Protein AF-0000000072581564 (afdb_homodimer)

Sequence (336 aa):
MSVSESVTQAWSDMNKMADKMFKEYGLSLELPPKSFQEMKAEFVEFEPPKRLVVRIPYDSRFTNPVGIFQGGMLCTALDNTFGPLSYLAAKRPCVTTDLSTQFFRTFSPKDEYVLIEAKVVSKSPAMMTMQAEVRNPKNKLVAISTTSVLILQESMLKRMTSKQEQEDMSVSESVTQAWSDMNKMADKMFKEYGLSLELPPKSFQEMKAEFVEFEPPKRLVVRIPYDSRFTNPVGIFQGGMLCTALDNTFGPLSYLAAKRPCVTTDLSTQFFRTFSPKDEYVLIEAKVVSKSPAMMTMQAEVRNPKNKLVAISTTSVLILQESMLKRMTSKQEQED

pLDDT: mean 93.29, std 10.6, range [37.22, 98.94]

InterPro domains:
  IPR006683 Thioesterase domain [PF03061] (71-142)
  IPR029069 HotDog domain superfamily [SSF54637] (33-153)
  IPR039298 Acyl-coenzyme A thioesterase 13 [PTHR21660] (40-153)

Structure (mmCIF, N/CA/C/O backbone):
data_AF-0000000072581564-model_v1
#
loop_
_entity.id
_entity.type
_entity.pdbx_description
1 polymer 'PaaI thioesterase-like protein'
#
loop_
_atom_site.group_PDB
_atom_site.id
_atom_site.type_symbol
_atom_site.label_atom_id
_atom_site.label_alt_id
_atom_site.label_comp_id
_atom_site.label_asym_id
_atom_site.label_entity_id
_atom_site.label_seq_id
_atom_site.pdbx_PDB_ins_code
_atom_site.Cartn_x
_atom_site.Cartn_y
_atom_site.Cartn_z
_atom_site.occupancy
_atom_site.B_iso_or_equiv
_atom_site.auth_seq_id
_atom_site.auth_comp_id
_atom_site.auth_asym_id
_atom_site.auth_atom_id
_atom_site.pdbx_PDB_model_num
ATOM 1 N N . MET A 1 1 ? -19.703 21.859 13.109 1 67.81 1 MET A N 1
ATOM 2 C CA . MET A 1 1 ? -19.156 22.203 11.805 1 67.81 1 MET A CA 1
ATOM 3 C C . MET A 1 1 ? -19.719 21.281 10.727 1 67.81 1 MET A C 1
ATOM 5 O O . MET A 1 1 ? -19.922 20.094 10.961 1 67.81 1 MET A O 1
ATOM 9 N N . SER A 1 2 ? -20.141 21.859 9.664 1 77.88 2 SER A N 1
ATOM 10 C CA . SER A 1 2 ? -20.641 21.047 8.555 1 77.88 2 SER A CA 1
ATOM 11 C C . SER A 1 2 ? -19.531 20.219 7.918 1 77.88 2 SER A C 1
ATOM 13 O O . SER A 1 2 ? -18.344 20.531 8.094 1 77.88 2 SER A O 1
ATOM 15 N N . VAL A 1 3 ? -19.844 19.172 7.266 1 77.88 3 VAL A N 1
ATOM 16 C CA . VAL A 1 3 ? -18.891 18.328 6.559 1 77.88 3 VAL A CA 1
ATOM 17 C C . VAL A 1 3 ? -18.062 19.172 5.602 1 77.88 3 VAL A C 1
ATOM 19 O O . VAL A 1 3 ? -16.828 19.047 5.559 1 77.88 3 VAL A O 1
ATOM 22 N N . SER A 1 4 ? -18.688 20.016 4.949 1 82.44 4 SER A N 1
ATOM 23 C CA . SER A 1 4 ? -18 20.875 3.982 1 82.44 4 SER A CA 1
ATOM 24 C C . SER A 1 4 ? -17.047 21.828 4.676 1 82.44 4 SER A C 1
ATOM 26 O O . SER A 1 4 ? -15.93 22.047 4.199 1 82.44 4 SER A O 1
ATOM 28 N N . GLU A 1 5 ? -17.5 22.312 5.836 1 86 5 GLU A N 1
ATOM 29 C CA . GLU A 1 5 ? -16.672 23.25 6.582 1 86 5 GLU A CA 1
ATOM 30 C C . GLU A 1 5 ? -15.438 22.547 7.152 1 86 5 GLU A C 1
ATOM 32 O O . GLU A 1 5 ? -14.352 23.125 7.172 1 86 5 GLU A O 1
ATOM 37 N N . SER A 1 6 ? -15.664 21.391 7.488 1 88.06 6 SER A N 1
ATOM 38 C CA . SER A 1 6 ? -14.547 20.672 8.102 1 88.06 6 SER A CA 1
ATOM 39 C C . SER A 1 6 ? -13.469 20.344 7.078 1 88.06 6 SER A C 1
ATOM 41 O O . SER A 1 6 ? -12.281 20.422 7.375 1 88.06 6 SER A O 1
ATOM 43 N N . VAL A 1 7 ? -13.867 19.984 5.922 1 92.56 7 VAL A N 1
ATOM 44 C CA . VAL A 1 7 ? -12.938 19.656 4.844 1 92.56 7 VAL A CA 1
ATOM 45 C C . VAL A 1 7 ? -12.18 20.906 4.422 1 92.56 7 VAL A C 1
ATOM 47 O O . VAL A 1 7 ? -10.961 20.859 4.211 1 92.56 7 VAL A O 1
ATOM 50 N N . THR A 1 8 ? -12.883 21.938 4.352 1 91.31 8 THR A N 1
ATOM 51 C CA . THR A 1 8 ? -12.25 23.219 4.027 1 91.31 8 THR A CA 1
ATOM 52 C C . THR A 1 8 ? -11.203 23.578 5.07 1 91.31 8 THR A C 1
ATOM 54 O O . THR A 1 8 ? -10.109 24.047 4.727 1 91.31 8 THR A O 1
ATOM 57 N N . GLN A 1 9 ? -11.578 23.391 6.238 1 91.69 9 GLN A N 1
ATOM 58 C CA . GLN A 1 9 ? -10.648 23.688 7.32 1 91.69 9 GLN A CA 1
ATOM 59 C C . GLN A 1 9 ? -9.391 22.828 7.215 1 91.69 9 GLN A C 1
ATOM 61 O O . GLN A 1 9 ? -8.281 23.312 7.434 1 91.69 9 GLN A O 1
ATOM 66 N N . ALA A 1 10 ? -9.555 21.562 6.93 1 93.56 10 ALA A N 1
ATOM 67 C CA . ALA A 1 10 ? -8.422 20.656 6.809 1 93.56 10 ALA A CA 1
ATOM 68 C C . ALA A 1 10 ? -7.438 21.141 5.75 1 93.56 10 ALA A C 1
ATOM 70 O O . ALA A 1 10 ? -6.234 21.219 6.004 1 93.56 10 ALA A O 1
ATOM 71 N N . TRP A 1 11 ? -7.93 21.516 4.609 1 94.56 11 TRP A N 1
ATOM 72 C CA . TRP A 1 11 ? -7.062 21.984 3.527 1 94.56 11 TRP A CA 1
ATOM 73 C C . TRP A 1 11 ? -6.418 23.312 3.883 1 94.56 11 TRP A C 1
ATOM 75 O O . TRP A 1 11 ? -5.254 23.562 3.553 1 94.56 11 TRP A O 1
ATOM 85 N N . SER A 1 12 ? -7.203 24.141 4.551 1 94.56 12 SER A N 1
ATOM 86 C CA . SER A 1 12 ? -6.648 25.422 5 1 94.56 12 SER A CA 1
ATOM 87 C C . SER A 1 12 ? -5.469 25.203 5.945 1 94.56 12 SER A C 1
ATOM 89 O O . SER A 1 12 ? -4.422 25.844 5.793 1 94.56 12 SER A O 1
ATOM 91 N N . ASP A 1 13 ? -5.656 24.328 6.867 1 93.75 13 ASP A N 1
ATOM 92 C CA . ASP A 1 13 ? -4.602 24.016 7.832 1 93.75 13 ASP A CA 1
ATOM 93 C C . ASP A 1 13 ? -3.379 23.422 7.137 1 93.75 13 ASP A C 1
ATOM 95 O O . ASP A 1 13 ? -2.242 23.766 7.461 1 93.75 13 ASP A O 1
ATOM 99 N N . MET A 1 14 ? -3.598 22.578 6.191 1 94.12 14 MET A N 1
ATOM 100 C CA . MET A 1 14 ? -2.51 21.953 5.438 1 94.12 14 MET A CA 1
ATOM 101 C C . MET A 1 14 ? -1.722 23.016 4.664 1 94.12 14 MET A C 1
ATOM 103 O O . MET A 1 14 ? -0.489 22.984 4.652 1 94.12 14 MET A O 1
ATOM 107 N N . ASN A 1 15 ? -2.381 23.875 4.062 1 94.81 15 ASN A N 1
ATOM 108 C CA . ASN A 1 15 ? -1.736 24.922 3.273 1 94.81 15 ASN A CA 1
ATOM 109 C C . ASN A 1 15 ? -0.94 25.875 4.152 1 94.81 15 ASN A C 1
ATOM 111 O O . ASN A 1 15 ? 0.145 26.312 3.773 1 94.81 15 ASN A O 1
ATOM 115 N N . LYS A 1 16 ? -1.54 26.188 5.254 1 95.06 16 LYS A N 1
ATOM 116 C CA . LYS A 1 16 ? -0.816 27.031 6.199 1 95.06 16 LYS A CA 1
ATOM 117 C C . LYS A 1 16 ? 0.487 26.375 6.641 1 95.06 16 LYS A C 1
ATOM 119 O O . 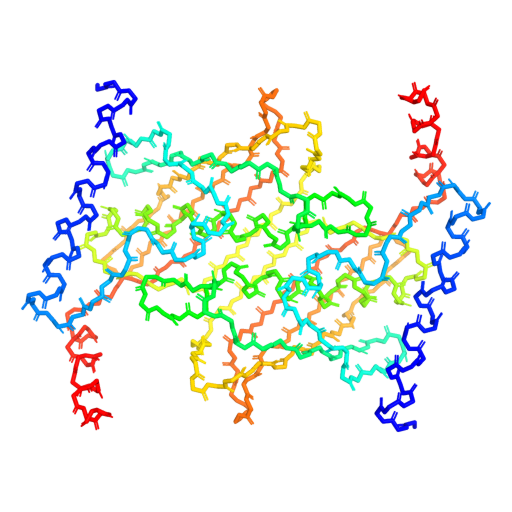LYS A 1 16 ? 1.52 27.031 6.75 1 95.06 16 LYS A O 1
ATOM 124 N N . MET A 1 17 ? 0.359 25.125 6.914 1 91.94 17 MET A N 1
ATOM 125 C CA . MET A 1 17 ? 1.551 24.375 7.297 1 91.94 17 MET A CA 1
ATOM 126 C C . MET A 1 17 ? 2.58 24.375 6.172 1 91.94 17 MET A C 1
ATOM 128 O O . MET A 1 17 ? 3.768 24.594 6.414 1 91.94 17 MET A O 1
ATOM 132 N N . ALA A 1 18 ? 2.172 24.156 4.961 1 93.69 18 ALA A N 1
ATOM 133 C CA . ALA A 1 18 ? 3.059 24.156 3.801 1 93.69 18 ALA A CA 1
ATOM 134 C C . ALA A 1 18 ? 3.748 25.5 3.643 1 93.69 18 ALA A C 1
ATOM 136 O O . ALA A 1 18 ? 4.945 25.562 3.355 1 93.69 18 ALA A O 1
ATOM 137 N N . ASP A 1 19 ? 3.021 26.531 3.84 1 95.12 19 ASP A N 1
ATOM 138 C CA . ASP A 1 19 ? 3.572 27.891 3.76 1 95.12 19 ASP A CA 1
ATOM 139 C C . ASP A 1 19 ? 4.652 28.094 4.816 1 95.12 19 ASP A C 1
ATOM 141 O O . ASP A 1 19 ? 5.707 28.672 4.527 1 95.12 19 ASP A O 1
ATOM 145 N N . LYS A 1 20 ? 4.32 27.672 5.941 1 92.88 20 LYS A N 1
ATOM 146 C CA . LYS A 1 20 ? 5.281 27.797 7.031 1 92.88 20 LYS A CA 1
ATOM 147 C C . LYS A 1 20 ? 6.559 27.031 6.738 1 92.88 20 LYS A C 1
ATOM 149 O O . LYS A 1 20 ? 7.664 27.516 6.984 1 92.88 20 LYS A O 1
ATOM 154 N N . MET A 1 21 ? 6.398 25.844 6.281 1 91.44 21 MET A N 1
ATOM 155 C CA . MET A 1 21 ? 7.551 25 5.965 1 91.44 21 MET A CA 1
ATOM 156 C C . MET A 1 21 ? 8.414 25.641 4.883 1 91.44 21 MET A C 1
ATOM 158 O O . MET A 1 21 ? 9.641 25.594 4.957 1 91.44 21 MET A O 1
ATOM 162 N N . PHE A 1 22 ? 7.77 26.219 3.943 1 91.5 22 PHE A N 1
ATOM 163 C CA . PHE A 1 22 ? 8.492 26.906 2.875 1 91.5 22 PHE A CA 1
ATOM 164 C C . PHE A 1 22 ? 9.234 28.125 3.418 1 91.5 22 PHE A C 1
ATOM 166 O O . PHE A 1 22 ? 10.43 28.281 3.174 1 91.5 22 PHE A O 1
ATOM 173 N N . LYS A 1 23 ? 8.578 28.891 4.156 1 92.5 23 LYS A N 1
ATOM 174 C CA . LYS A 1 23 ? 9.133 30.156 4.66 1 92.5 23 LYS A CA 1
ATOM 175 C C . LYS A 1 23 ? 10.258 29.891 5.66 1 92.5 23 LYS A C 1
ATOM 177 O O . LYS A 1 23 ? 11.297 30.547 5.609 1 92.5 23 LYS A O 1
ATOM 182 N N . GLU A 1 24 ? 10.039 28.906 6.445 1 90.62 24 GLU A N 1
ATOM 183 C CA . GLU A 1 24 ? 10.953 28.719 7.566 1 90.62 24 GLU A CA 1
ATOM 184 C C . GLU A 1 24 ? 12.094 27.766 7.195 1 90.62 24 GLU A C 1
ATOM 186 O O . GLU A 1 24 ? 13.219 27.922 7.68 1 90.62 24 GLU A O 1
ATOM 191 N N . TYR A 1 25 ? 11.812 26.844 6.277 1 88.62 25 TYR A N 1
ATOM 192 C CA . TYR A 1 25 ? 12.805 25.812 6.059 1 88.62 25 TYR A CA 1
ATOM 193 C C . TYR A 1 25 ? 13.117 25.656 4.574 1 88.62 25 TYR A C 1
ATOM 195 O O . TYR A 1 25 ? 13.953 24.828 4.191 1 88.62 25 TYR A O 1
ATOM 203 N N . GLY A 1 26 ? 12.492 26.328 3.75 1 88.25 26 GLY A N 1
ATOM 204 C CA . GLY A 1 26 ? 12.719 26.219 2.318 1 88.25 26 GLY A CA 1
ATOM 205 C C . GLY A 1 26 ? 12.188 24.922 1.734 1 88.25 26 GLY A C 1
ATOM 206 O O . GLY A 1 26 ? 12.594 24.516 0.644 1 88.25 26 GLY A O 1
ATOM 207 N N . LEU A 1 27 ? 11.297 24.328 2.48 1 88.75 27 LEU A N 1
ATOM 208 C CA . LEU A 1 27 ? 10.742 23.062 2.039 1 88.75 27 LEU A CA 1
ATOM 209 C C . LEU A 1 27 ? 9.461 23.281 1.243 1 88.75 27 LEU A C 1
ATOM 211 O O . LEU A 1 27 ? 8.5 23.875 1.747 1 88.75 27 LEU A O 1
ATOM 215 N N . SER A 1 28 ? 9.492 22.812 0.029 1 91.88 28 SER A N 1
ATOM 216 C CA . SER A 1 28 ? 8.305 22.922 -0.815 1 91.88 28 SER A CA 1
ATOM 217 C C . SER A 1 28 ? 7.465 21.641 -0.748 1 91.88 28 SER A C 1
ATOM 219 O O . SER A 1 28 ? 7.938 20.562 -1.117 1 91.88 28 SER A O 1
ATOM 221 N N . LEU A 1 29 ? 6.277 21.766 -0.318 1 93.75 29 LEU A N 1
ATOM 222 C CA . LEU A 1 29 ? 5.336 20.656 -0.24 1 93.75 29 LEU A CA 1
ATOM 223 C C . LEU A 1 29 ? 4.277 20.766 -1.331 1 93.75 29 LEU A C 1
ATOM 225 O O . LEU A 1 29 ? 3.621 21.797 -1.466 1 93.75 29 LEU A O 1
ATOM 229 N N . GLU A 1 30 ? 4.137 19.797 -2.123 1 94.5 30 GLU A N 1
ATOM 230 C CA . GLU A 1 30 ? 3.062 19.734 -3.111 1 94.5 30 GLU A CA 1
ATOM 231 C C . GLU A 1 30 ? 1.783 19.172 -2.508 1 94.5 30 GLU A C 1
ATOM 233 O O . GLU A 1 30 ? 1.738 18 -2.131 1 94.5 30 GLU A O 1
ATOM 238 N N . LEU A 1 31 ? 0.714 19.984 -2.516 1 94.88 31 LEU A N 1
ATOM 239 C CA . LEU A 1 31 ? -0.567 19.547 -1.963 1 94.88 31 LEU A CA 1
ATOM 240 C C . LEU A 1 31 ? -1.694 19.781 -2.967 1 94.88 31 LEU A C 1
ATOM 242 O O . LEU A 1 31 ? -1.815 20.859 -3.535 1 94.88 31 LEU A O 1
ATOM 246 N N . PRO A 1 32 ? -2.545 18.812 -3.146 1 95.44 32 PRO A N 1
ATOM 247 C CA . PRO A 1 32 ? -2.412 17.422 -2.703 1 95.44 32 PRO A CA 1
ATOM 248 C C . PRO A 1 32 ? -1.252 16.703 -3.379 1 95.44 32 PRO A C 1
ATOM 250 O O . PRO A 1 32 ? -0.885 17.031 -4.508 1 95.44 32 PRO A O 1
ATOM 253 N N . PRO A 1 33 ? -0.693 15.711 -2.684 1 96.25 33 PRO A N 1
ATOM 254 C CA . PRO A 1 33 ? 0.388 14.953 -3.314 1 96.25 33 PRO A CA 1
ATOM 255 C C . PRO A 1 33 ? -0.073 14.188 -4.555 1 96.25 33 PRO A C 1
ATOM 257 O O . PRO A 1 33 ? -1.27 13.938 -4.723 1 96.25 33 PRO A O 1
ATOM 260 N N . LYS A 1 34 ? 0.885 13.789 -5.441 1 97.31 34 LYS A N 1
ATOM 261 C CA . LYS A 1 34 ? 0.58 13.094 -6.684 1 97.31 34 LYS A CA 1
ATOM 262 C C . LYS A 1 34 ? -0.123 11.766 -6.41 1 97.31 34 LYS A C 1
ATOM 264 O O . LYS A 1 34 ? -1.067 11.398 -7.113 1 97.31 34 LYS A O 1
ATOM 269 N N . SER A 1 35 ? 0.332 11.07 -5.41 1 97.25 35 SER A N 1
ATOM 270 C CA . SER A 1 35 ? -0.293 9.797 -5.078 1 97.25 35 SER A CA 1
ATOM 271 C C . SER A 1 35 ? -1.769 9.969 -4.734 1 97.25 35 SER A C 1
ATOM 273 O O . SER A 1 35 ? -2.607 9.164 -5.137 1 97.25 35 SER A O 1
ATOM 275 N N . PHE A 1 36 ? -2.072 11.039 -3.975 1 98.19 36 PHE A N 1
ATOM 276 C CA . PHE A 1 36 ? -3.439 11.375 -3.594 1 98.19 36 PHE A CA 1
ATOM 277 C C . PHE A 1 36 ? -4.285 11.688 -4.824 1 98.19 36 PHE A C 1
ATOM 279 O O . PHE A 1 36 ? -5.414 11.211 -4.941 1 98.19 36 PHE A O 1
ATOM 286 N N . GLN A 1 37 ? -3.717 12.391 -5.727 1 97.75 37 GLN A N 1
ATOM 287 C CA . GLN A 1 37 ? -4.398 12.75 -6.965 1 97.75 37 GLN A CA 1
ATOM 288 C C . GLN A 1 37 ? -4.594 11.531 -7.863 1 97.75 37 GLN A C 1
ATOM 290 O O . GLN A 1 37 ? -5.676 11.336 -8.422 1 97.75 37 GLN A O 1
ATOM 295 N N . GLU A 1 38 ? -3.572 10.719 -7.957 1 97.38 38 GLU A N 1
ATOM 296 C CA . GLU A 1 38 ? -3.621 9.531 -8.805 1 97.38 38 GLU A CA 1
ATOM 297 C C . GLU A 1 38 ? -4.734 8.586 -8.367 1 97.38 38 GLU A C 1
ATOM 299 O O . GLU A 1 38 ? -5.371 7.941 -9.203 1 97.38 38 GLU A O 1
ATOM 304 N N . MET A 1 39 ? -5.008 8.617 -7.086 1 97.44 39 MET A N 1
ATOM 305 C CA . MET A 1 39 ? -6.016 7.703 -6.555 1 97.44 39 MET A CA 1
ATOM 306 C C . MET A 1 39 ? -7.387 8.367 -6.508 1 97.44 39 MET A C 1
ATOM 308 O O . MET A 1 39 ? -8.352 7.773 -6.035 1 97.44 39 MET A O 1
ATOM 312 N N . LYS A 1 40 ? -7.449 9.617 -6.891 1 98.12 40 LYS A N 1
ATOM 313 C CA . LYS A 1 40 ? -8.688 10.398 -6.879 1 98.12 40 LYS A CA 1
ATOM 314 C C . LYS A 1 40 ? -9.305 10.43 -5.484 1 98.12 40 LYS A C 1
ATOM 316 O O . LYS A 1 40 ? -10.523 10.297 -5.34 1 98.12 40 LYS A O 1
ATOM 321 N N . ALA A 1 41 ? -8.438 10.547 -4.48 1 98.25 41 ALA A N 1
ATOM 322 C CA . ALA A 1 41 ? -8.875 10.594 -3.084 1 98.25 41 ALA A CA 1
ATOM 323 C C . ALA A 1 41 ? -9.57 11.914 -2.771 1 98.25 41 ALA A C 1
ATOM 325 O O . ALA A 1 41 ? -9.297 12.938 -3.406 1 98.25 41 ALA A O 1
ATOM 326 N N . GLU A 1 42 ? -10.477 11.828 -1.776 1 97.56 42 GLU A N 1
ATOM 327 C CA . GLU A 1 42 ? -11.203 13.016 -1.357 1 97.56 42 GLU A CA 1
ATOM 328 C C . GLU A 1 42 ? -11.375 13.055 0.158 1 97.56 42 GLU A C 1
ATOM 330 O O . GLU A 1 42 ? -11.828 12.078 0.761 1 97.56 42 GLU A O 1
ATOM 335 N N . PHE A 1 43 ? -11.047 14.242 0.759 1 97.56 43 PHE A N 1
ATOM 336 C CA . PHE A 1 43 ? -11.438 14.438 2.15 1 97.56 43 PHE A CA 1
ATOM 337 C C . PHE A 1 43 ? -12.953 14.492 2.285 1 97.56 43 PHE A C 1
ATOM 339 O O . PHE A 1 43 ? -13.625 15.172 1.513 1 97.56 43 PHE A O 1
ATOM 346 N N . VAL A 1 44 ? -13.414 13.812 3.303 1 97.38 44 VAL A N 1
ATOM 347 C CA . VAL A 1 44 ? -14.859 13.773 3.516 1 97.38 44 VAL A CA 1
ATOM 348 C C . VAL A 1 44 ? -15.203 14.469 4.828 1 97.38 44 VAL A C 1
ATOM 350 O O . VAL A 1 44 ? -16.219 15.172 4.922 1 97.38 44 VAL A O 1
ATOM 353 N N . GLU A 1 45 ? -14.469 14.203 5.816 1 96.81 45 GLU A N 1
ATOM 354 C CA . GLU A 1 45 ? -14.711 14.758 7.145 1 96.81 45 GLU A CA 1
ATOM 355 C C . GLU A 1 45 ? -13.406 14.898 7.926 1 96.81 45 GLU A C 1
ATOM 357 O O . GLU A 1 45 ? -12.516 14.055 7.824 1 96.81 45 GLU A O 1
ATOM 362 N N . PHE A 1 46 ? -13.359 15.953 8.609 1 96.94 46 PHE A N 1
ATOM 363 C CA . PHE A 1 46 ? -12.219 16.219 9.484 1 96.94 46 PHE A CA 1
ATOM 364 C C . PHE A 1 46 ? -12.688 16.719 10.844 1 96.94 46 PHE A C 1
ATOM 366 O O . PHE A 1 46 ? -13.469 17.672 10.93 1 96.94 46 PHE A O 1
ATOM 373 N N . GLU A 1 47 ? -12.289 16.031 11.836 1 93.94 47 GLU A N 1
ATOM 374 C CA . GLU A 1 47 ? -12.469 16.484 13.211 1 93.94 47 GLU A CA 1
ATOM 375 C C . GLU A 1 47 ? -11.125 16.797 13.867 1 93.94 47 GLU A C 1
ATOM 377 O O . GLU A 1 47 ? -10.453 15.898 14.383 1 93.94 47 GLU A O 1
ATOM 382 N N . PRO A 1 48 ? -10.742 18.031 13.93 1 85.31 48 PRO A N 1
ATOM 383 C CA . PRO A 1 48 ? -9.43 18.406 14.453 1 85.31 48 PRO A CA 1
ATOM 384 C C . PRO A 1 48 ? -9.266 18.062 15.93 1 85.31 48 PRO A C 1
ATOM 386 O O . PRO A 1 48 ? -10.203 18.219 16.719 1 85.31 48 PRO A O 1
ATOM 389 N N . PRO A 1 49 ? -8.094 17.422 16.25 1 81.12 49 PRO A N 1
ATOM 390 C CA . PRO A 1 49 ? -6.977 17 15.398 1 81.12 49 PRO A CA 1
ATOM 391 C C . PRO A 1 49 ? -6.859 15.484 15.273 1 81.12 49 PRO A C 1
ATOM 393 O O . PRO A 1 49 ? -5.785 14.969 14.953 1 81.12 49 PRO A O 1
ATOM 396 N N . LYS A 1 50 ? -7.992 14.898 15.43 1 90.56 50 LYS A N 1
ATOM 397 C CA . LYS A 1 50 ? -7.762 13.516 15.828 1 90.56 50 LYS A CA 1
ATOM 398 C C . LYS A 1 50 ? -8.391 12.547 14.836 1 90.56 50 LYS A C 1
ATOM 400 O O . LYS A 1 50 ? -8.195 11.328 14.938 1 90.56 50 LYS A O 1
ATOM 405 N N . ARG A 1 51 ? -9.18 13.133 13.891 1 97.38 51 ARG A N 1
ATOM 406 C CA . ARG A 1 51 ? -9.883 12.195 13.023 1 97.38 51 ARG A CA 1
ATOM 407 C C . ARG A 1 51 ? -10.008 12.75 11.602 1 97.38 51 ARG A C 1
ATOM 409 O O . ARG A 1 51 ? -10.336 13.922 11.422 1 97.38 51 ARG A O 1
ATOM 416 N N . LEU A 1 52 ? -9.766 11.945 10.586 1 98.19 52 LEU A N 1
ATOM 417 C CA . LEU A 1 52 ? -9.906 12.273 9.172 1 98.19 52 LEU A CA 1
ATOM 418 C C . LEU A 1 52 ? -10.578 11.125 8.414 1 98.19 52 LEU A C 1
ATOM 420 O O . LEU A 1 52 ? -10.234 9.961 8.617 1 98.19 52 LEU A O 1
ATOM 424 N N . VAL A 1 53 ? -11.547 11.469 7.637 1 98.69 53 VAL A N 1
ATOM 425 C CA . VAL A 1 53 ? -12.203 10.5 6.766 1 98.69 53 VAL A CA 1
ATOM 426 C C . VAL A 1 53 ? -11.898 10.836 5.305 1 98.69 53 VAL A C 1
ATOM 428 O O . VAL A 1 53 ? -12.062 11.977 4.879 1 98.69 53 VAL A O 1
ATOM 431 N N . VAL A 1 54 ? -11.477 9.852 4.551 1 98.69 54 VAL A N 1
ATOM 432 C CA . VAL A 1 54 ? -11.133 10 3.139 1 98.69 54 VAL A CA 1
ATOM 433 C C . VAL A 1 54 ? -11.922 8.992 2.309 1 98.69 54 VAL A C 1
ATOM 435 O O . VAL A 1 54 ? -12.078 7.832 2.709 1 98.69 54 VAL A O 1
ATOM 438 N N . ARG A 1 55 ? -12.406 9.438 1.206 1 98.75 55 ARG A N 1
ATOM 439 C CA . ARG A 1 55 ? -13.086 8.578 0.237 1 98.75 55 ARG A CA 1
ATOM 440 C C . ARG A 1 55 ? -12.141 8.195 -0.903 1 98.75 55 ARG A C 1
ATOM 442 O O . ARG A 1 55 ? -11.438 9.047 -1.444 1 98.75 55 ARG A O 1
ATOM 449 N N . ILE A 1 56 ? -12.156 6.922 -1.218 1 98.69 56 ILE A N 1
ATOM 450 C CA . ILE A 1 56 ? -11.367 6.371 -2.312 1 98.69 56 ILE A CA 1
ATOM 451 C C . ILE A 1 56 ? -12.281 5.648 -3.299 1 98.69 56 ILE A C 1
ATOM 453 O O . ILE A 1 56 ? -12.93 4.664 -2.945 1 98.69 56 ILE A O 1
ATOM 457 N N . PRO A 1 57 ? -12.273 6.086 -4.551 1 98.75 57 PRO A N 1
ATOM 458 C CA . PRO A 1 57 ? -13.086 5.367 -5.539 1 98.75 57 PRO A CA 1
ATOM 459 C C . PRO A 1 57 ? -12.406 4.094 -6.039 1 98.75 57 PRO A C 1
ATOM 461 O O . PRO A 1 57 ? -11.172 4.004 -6.039 1 98.75 57 PRO A O 1
ATOM 464 N N . TYR A 1 58 ? -13.305 3.146 -6.418 1 98.5 58 TYR A N 1
ATOM 465 C CA . TYR A 1 58 ? -12.766 2.014 -7.164 1 98.5 58 TYR A CA 1
ATOM 466 C C . TYR A 1 58 ? -12.125 2.473 -8.469 1 98.5 58 TYR A C 1
ATOM 468 O O . TYR A 1 58 ? -12.664 3.342 -9.156 1 98.5 58 TYR A O 1
ATOM 476 N N . ASP A 1 59 ? -11.031 1.998 -8.805 1 98.12 59 ASP A N 1
ATOM 477 C CA . ASP A 1 59 ? -10.297 2.287 -10.031 1 98.12 59 ASP A CA 1
ATOM 478 C C . ASP A 1 59 ? -9.734 1.009 -10.648 1 98.12 59 ASP A C 1
ATOM 480 O O . ASP A 1 59 ? -8.914 0.321 -10.039 1 98.12 59 ASP A O 1
ATOM 484 N N . SER A 1 60 ? -10.125 0.643 -11.859 1 96.94 60 SER A N 1
ATOM 485 C CA . SER A 1 60 ? -9.773 -0.618 -12.5 1 96.94 60 SER A CA 1
ATOM 486 C C . SER A 1 60 ? -8.281 -0.69 -12.805 1 96.94 60 SER A C 1
ATOM 488 O O . SER A 1 60 ? -7.75 -1.77 -13.07 1 96.94 60 SER A O 1
ATOM 490 N N . ARG A 1 61 ? -7.586 0.428 -12.75 1 96.69 61 ARG A N 1
ATOM 491 C CA . ARG A 1 61 ? -6.148 0.441 -13.016 1 96.69 61 ARG A CA 1
ATOM 492 C C . ARG A 1 61 ? -5.383 -0.251 -11.891 1 96.69 61 ARG A C 1
ATOM 494 O O . ARG A 1 61 ? -4.227 -0.64 -12.07 1 96.69 61 ARG A O 1
ATOM 501 N N . PHE A 1 62 ? -6.016 -0.417 -10.703 1 97.94 62 PHE A N 1
ATOM 502 C CA . PHE A 1 62 ? -5.289 -0.813 -9.5 1 97.94 62 PHE A CA 1
ATOM 503 C C . PHE A 1 62 ? -5.781 -2.162 -8.992 1 97.94 62 PHE A C 1
ATOM 505 O O . PHE A 1 62 ? -5.875 -2.377 -7.781 1 97.94 62 PHE A O 1
ATOM 512 N N . THR A 1 63 ? -6.059 -3.061 -9.961 1 97.31 63 THR A N 1
ATOM 513 C CA . THR A 1 63 ? -6.699 -4.312 -9.586 1 97.31 63 THR A CA 1
ATOM 514 C C . THR A 1 63 ? -5.711 -5.473 -9.656 1 97.31 63 THR A C 1
ATOM 516 O O . THR A 1 63 ? -4.688 -5.379 -10.336 1 97.31 63 THR A O 1
ATOM 519 N N . ASN A 1 64 ? -6.074 -6.492 -8.93 1 96.19 64 ASN A N 1
ATOM 520 C CA . ASN A 1 64 ? -5.387 -7.773 -9.008 1 96.19 64 ASN A CA 1
ATOM 521 C C . ASN A 1 64 ? -5.875 -8.602 -10.195 1 96.19 64 ASN A C 1
ATOM 523 O O . ASN A 1 64 ? -6.641 -8.109 -11.031 1 96.19 64 ASN A O 1
ATOM 527 N N . PRO A 1 65 ? -5.43 -9.859 -10.344 1 95 65 PRO A N 1
ATOM 528 C CA . PRO A 1 65 ? -5.734 -10.625 -11.555 1 95 65 PRO A CA 1
ATOM 529 C C . PRO A 1 65 ? -7.23 -10.875 -11.734 1 95 65 PRO A C 1
ATOM 531 O O . PRO A 1 65 ? -7.688 -11.125 -12.852 1 95 65 PRO A O 1
ATOM 534 N N . VAL A 1 66 ? -7.984 -10.812 -10.664 1 92.19 66 VAL A N 1
ATOM 535 C CA . VAL A 1 66 ? -9.398 -11.141 -10.797 1 92.19 66 VAL A CA 1
ATOM 536 C C . VAL A 1 66 ? -10.234 -9.859 -10.766 1 92.19 66 VAL A C 1
ATOM 538 O O . VAL A 1 66 ? -11.453 -9.906 -10.57 1 92.19 66 VAL A O 1
ATOM 541 N N . GLY A 1 67 ? -9.641 -8.68 -10.789 1 93.94 67 GLY A N 1
ATOM 542 C CA . GLY A 1 67 ? -10.359 -7.426 -10.93 1 93.94 67 GLY A CA 1
ATOM 543 C C . GLY A 1 67 ? -10.734 -6.805 -9.594 1 93.94 67 GLY A C 1
ATOM 544 O O . GLY A 1 67 ? -11.516 -5.859 -9.539 1 93.94 67 GLY A O 1
ATOM 545 N N . ILE A 1 68 ? -10.258 -7.332 -8.609 1 95.62 68 ILE A N 1
ATOM 546 C CA . ILE A 1 68 ? -10.445 -6.793 -7.27 1 95.62 68 ILE A CA 1
ATOM 547 C C . ILE A 1 68 ? -9.352 -5.77 -6.965 1 95.62 68 ILE A C 1
ATOM 549 O O . ILE A 1 68 ? -8.203 -5.941 -7.383 1 95.62 68 ILE A O 1
ATOM 553 N N . PHE A 1 69 ? -9.805 -4.668 -6.285 1 97.75 69 PHE A N 1
ATOM 554 C CA . PHE A 1 69 ? -8.828 -3.664 -5.883 1 97.75 69 PHE A CA 1
ATOM 555 C C . PHE A 1 69 ? -7.699 -4.297 -5.074 1 97.75 69 PHE A C 1
ATOM 557 O O . PHE A 1 69 ? -7.953 -5.016 -4.102 1 97.75 69 PHE A O 1
ATOM 564 N N . GLN A 1 70 ? -6.512 -4.133 -5.488 1 98.19 70 GLN A N 1
ATOM 565 C CA . GLN A 1 70 ? -5.379 -4.84 -4.895 1 98.19 70 GLN A CA 1
ATOM 566 C C . GLN A 1 70 ? -5.176 -4.426 -3.439 1 98.19 70 GLN A C 1
ATOM 568 O O . GLN A 1 70 ? -5.289 -3.244 -3.104 1 98.19 70 GLN A O 1
ATOM 573 N N . GLY A 1 71 ? -4.746 -5.293 -2.566 1 98.06 71 GLY A N 1
ATOM 574 C CA . GLY A 1 71 ? -4.473 -5 -1.169 1 98.06 71 GLY A CA 1
ATOM 575 C C . GLY A 1 71 ? -3.404 -3.943 -0.978 1 98.06 71 GLY A C 1
ATOM 576 O O . GLY A 1 71 ? -3.543 -3.059 -0.132 1 98.06 71 GLY A O 1
ATOM 577 N N . GLY A 1 72 ? -2.311 -4.086 -1.687 1 98.5 72 GLY A N 1
ATOM 578 C CA . GLY A 1 72 ? -1.275 -3.062 -1.646 1 98.5 72 GLY A CA 1
ATOM 579 C C . GLY A 1 72 ? -1.794 -1.675 -1.975 1 98.5 72 GLY A C 1
ATOM 580 O O . GLY A 1 72 ? -1.382 -0.69 -1.358 1 98.5 72 GLY A O 1
ATOM 581 N N . MET A 1 73 ? -2.68 -1.591 -2.908 1 98.31 73 MET A N 1
ATOM 582 C CA . MET A 1 73 ? -3.266 -0.304 -3.273 1 98.31 73 MET A CA 1
ATOM 583 C C . MET A 1 73 ? -4.148 0.231 -2.15 1 98.31 73 MET A C 1
ATOM 585 O O . MET A 1 73 ? -4.223 1.442 -1.938 1 98.31 73 MET A O 1
ATOM 589 N N . LEU A 1 74 ? -4.801 -0.662 -1.483 1 98.62 74 LEU A N 1
ATOM 590 C CA . LEU A 1 74 ? -5.527 -0.229 -0.294 1 98.62 74 LEU A CA 1
ATOM 591 C C . LEU A 1 74 ? -4.574 0.357 0.742 1 98.62 74 LEU A C 1
ATOM 593 O O . LEU A 1 74 ? -4.914 1.317 1.435 1 98.62 74 LEU A O 1
ATOM 597 N N . CYS A 1 75 ? -3.385 -0.236 0.909 1 98.81 75 CYS A N 1
ATOM 598 C CA . CYS A 1 75 ? -2.365 0.338 1.781 1 98.81 75 CYS A CA 1
ATOM 599 C C . CYS A 1 75 ? -1.987 1.742 1.327 1 98.81 75 CYS A C 1
ATOM 601 O O . CYS A 1 75 ? -1.754 2.625 2.154 1 98.81 75 CYS A O 1
ATOM 603 N N . THR A 1 76 ? -1.887 1.934 0.008 1 98.62 76 THR A N 1
ATOM 604 C CA . THR A 1 76 ? -1.636 3.266 -0.533 1 98.62 76 THR A CA 1
ATOM 605 C C . THR A 1 76 ? -2.746 4.23 -0.128 1 98.62 76 THR A C 1
ATOM 607 O O . THR A 1 76 ? -2.473 5.352 0.307 1 98.62 76 THR A O 1
ATOM 610 N N . ALA A 1 77 ? -3.982 3.803 -0.245 1 98.81 77 ALA A N 1
ATOM 611 C CA . ALA A 1 77 ? -5.125 4.621 0.157 1 98.81 77 ALA A CA 1
ATOM 612 C C . ALA A 1 77 ? -5.055 4.973 1.64 1 98.81 77 ALA A C 1
ATOM 614 O O . ALA A 1 77 ? -5.316 6.113 2.027 1 98.81 77 ALA A O 1
ATOM 615 N N . LEU A 1 78 ? -4.719 3.986 2.4 1 98.94 78 LEU A N 1
ATOM 616 C CA . LEU A 1 78 ? -4.551 4.188 3.834 1 98.94 78 LEU A CA 1
ATOM 617 C C . LEU A 1 78 ? -3.445 5.203 4.113 1 98.94 78 LEU A C 1
ATOM 619 O O . LEU A 1 78 ? -3.609 6.09 4.953 1 98.94 78 LEU A O 1
ATOM 623 N N . ASP A 1 79 ? -2.359 5.07 3.453 1 98.81 79 ASP A N 1
ATOM 624 C CA . ASP A 1 79 ? -1.254 6.012 3.6 1 98.81 79 ASP A CA 1
ATOM 625 C C . ASP A 1 79 ? -1.678 7.426 3.209 1 98.81 79 ASP A C 1
ATOM 627 O O . ASP A 1 79 ? -1.301 8.398 3.865 1 98.81 79 ASP A O 1
ATOM 631 N N . ASN A 1 80 ? -2.5 7.543 2.184 1 98.44 80 ASN A N 1
ATOM 632 C CA . ASN A 1 80 ? -3.053 8.82 1.74 1 98.44 80 ASN A CA 1
ATOM 633 C C . ASN A 1 80 ? -4.035 9.391 2.758 1 98.44 80 ASN A C 1
ATOM 635 O O . ASN A 1 80 ? -4.527 10.508 2.596 1 98.44 80 ASN A O 1
ATOM 639 N N . THR A 1 81 ? -4.348 8.672 3.738 1 98.75 81 THR A N 1
ATOM 640 C CA . THR A 1 81 ? -5.223 9.125 4.816 1 98.75 81 THR A CA 1
ATOM 641 C C . THR A 1 81 ? -4.418 9.406 6.082 1 98.75 81 THR A C 1
ATOM 643 O O . THR A 1 81 ? -4.562 10.469 6.695 1 98.75 81 THR A O 1
ATOM 646 N N . PHE A 1 82 ? -3.535 8.484 6.398 1 98.75 82 PHE A N 1
ATOM 647 C CA . PHE A 1 82 ? -2.668 8.641 7.559 1 98.75 82 PHE A CA 1
ATOM 648 C C . PHE A 1 82 ? -1.746 9.844 7.383 1 98.75 82 PHE A C 1
ATOM 650 O O . PHE A 1 82 ? -1.5 10.586 8.336 1 98.75 82 PHE A O 1
ATOM 657 N N . GLY A 1 83 ? -1.185 9.992 6.191 1 97.75 83 GLY A N 1
ATOM 658 C CA . GLY A 1 83 ? -0.263 11.086 5.914 1 97.75 83 GLY A CA 1
ATOM 659 C C . GLY A 1 83 ? -0.817 12.445 6.285 1 97.75 83 GLY A C 1
ATOM 660 O O . GLY A 1 83 ? -0.299 13.109 7.188 1 97.75 83 GLY A O 1
ATOM 661 N N . PRO A 1 84 ? -1.876 12.836 5.637 1 97.25 84 PRO A N 1
ATOM 662 C CA . PRO A 1 84 ? -2.441 14.148 5.957 1 97.25 84 PRO A CA 1
ATOM 663 C C . PRO A 1 84 ? -2.895 14.25 7.41 1 97.25 84 PRO A C 1
ATOM 665 O O . PRO A 1 84 ? -2.746 15.305 8.031 1 97.25 84 PRO A O 1
ATOM 668 N N . LEU A 1 85 ? -3.447 13.211 7.988 1 98 85 LEU A N 1
ATOM 669 C CA . LEU A 1 85 ? -3.84 13.281 9.391 1 98 85 LEU A CA 1
ATOM 670 C C . LEU A 1 85 ? -2.629 13.547 10.281 1 98 85 LEU A C 1
ATOM 672 O O . LEU A 1 85 ? -2.705 14.328 11.227 1 98 85 LEU A O 1
ATOM 676 N N . SER A 1 86 ? -1.552 12.852 9.984 1 97.75 86 SER A N 1
ATOM 677 C CA . SER A 1 86 ? -0.354 13.039 10.797 1 97.75 86 SER A CA 1
ATOM 678 C C . SER A 1 86 ? 0.128 14.484 10.742 1 97.75 86 SER A C 1
ATOM 680 O O . SER A 1 86 ? 0.479 15.062 11.773 1 97.75 86 SER A O 1
ATOM 682 N N . TYR A 1 87 ? 0.134 15.055 9.539 1 95.12 87 TYR A N 1
ATOM 683 C CA . TYR A 1 87 ? 0.542 16.438 9.375 1 95.12 87 TYR A CA 1
ATOM 684 C C . TYR A 1 87 ? -0.393 17.375 10.133 1 95.12 87 TYR A C 1
ATOM 686 O O . TYR A 1 87 ? 0.059 18.297 10.812 1 95.12 87 TYR A O 1
ATOM 694 N N . LEU A 1 88 ? -1.639 17.156 10.016 1 95.56 88 LEU A N 1
ATOM 695 C CA . LEU A 1 88 ? -2.646 18 10.648 1 95.56 88 LEU A CA 1
ATOM 696 C C . LEU A 1 88 ? -2.547 17.906 12.172 1 95.56 88 LEU A C 1
ATOM 698 O O . LEU A 1 88 ? -2.689 18.922 12.867 1 95.56 88 LEU A O 1
ATOM 702 N N . ALA A 1 89 ? -2.318 16.75 12.688 1 96.56 89 ALA A N 1
ATOM 703 C CA . ALA A 1 89 ? -2.266 16.516 14.133 1 96.56 89 ALA A CA 1
ATOM 704 C C . ALA A 1 89 ? -0.956 17.047 14.719 1 96.56 89 ALA A C 1
ATOM 706 O O . ALA A 1 89 ? -0.94 17.594 15.82 1 96.56 89 ALA A O 1
ATOM 707 N N . ALA A 1 90 ? 0.124 16.844 13.992 1 95.44 90 ALA A N 1
ATOM 708 C CA . ALA A 1 90 ? 1.442 17.203 14.516 1 95.44 90 ALA A CA 1
ATOM 709 C C . ALA A 1 90 ? 1.784 18.656 14.211 1 95.44 90 ALA A C 1
ATOM 711 O O . ALA A 1 90 ? 2.676 19.234 14.836 1 95.44 90 ALA A O 1
ATOM 712 N N . LYS A 1 91 ? 1.156 19.188 13.102 1 91.38 91 LYS A N 1
ATOM 713 C CA . LYS A 1 91 ? 1.456 20.516 12.578 1 91.38 91 LYS A CA 1
ATOM 714 C C . LYS A 1 91 ? 2.922 20.641 12.164 1 91.38 91 LYS A C 1
ATOM 716 O O . LYS A 1 91 ? 3.537 21.688 12.328 1 91.38 91 LYS A O 1
ATOM 721 N N . ARG A 1 92 ? 3.537 19.484 11.859 1 90.81 92 ARG A N 1
ATOM 722 C CA . ARG A 1 92 ? 4.895 19.297 11.352 1 90.81 92 ARG A CA 1
ATOM 723 C C . ARG A 1 92 ? 4.957 18.156 10.352 1 90.81 92 ARG A C 1
ATOM 725 O O . ARG A 1 92 ? 4.102 17.266 10.359 1 90.81 92 ARG A O 1
ATOM 732 N N . PRO A 1 93 ? 5.984 18.219 9.461 1 92.81 93 PRO A N 1
ATOM 733 C CA . PRO A 1 93 ? 6.176 17.047 8.609 1 92.81 93 PRO A CA 1
ATOM 734 C C . PRO A 1 93 ? 6.449 15.766 9.414 1 92.81 93 PRO A C 1
ATOM 736 O O . PRO A 1 93 ? 7.09 15.82 10.461 1 92.81 93 PRO A O 1
ATOM 739 N N . CYS A 1 94 ? 5.91 14.727 8.906 1 96.06 94 CYS A N 1
ATOM 740 C CA . CYS A 1 94 ? 6.074 13.422 9.523 1 96.06 94 CYS A CA 1
ATOM 741 C C . CYS A 1 94 ? 6.602 12.406 8.516 1 96.06 94 CYS A C 1
ATOM 743 O O . CYS A 1 94 ? 6.414 12.562 7.309 1 96.06 94 CYS A O 1
ATOM 745 N N . VAL A 1 95 ? 7.281 11.406 9.047 1 95.81 95 VAL A N 1
ATOM 746 C CA . VAL A 1 95 ? 7.781 10.297 8.234 1 95.81 95 VAL A CA 1
ATOM 747 C C . VAL A 1 95 ? 7.223 8.977 8.766 1 95.81 95 VAL A C 1
ATOM 749 O O . VAL A 1 95 ? 7.348 8.672 9.953 1 95.81 95 VAL A O 1
ATOM 752 N N . THR A 1 96 ? 6.633 8.266 7.895 1 98.19 96 THR A N 1
ATOM 753 C CA . THR A 1 96 ? 6.055 6.984 8.273 1 98.19 96 THR A CA 1
ATOM 754 C C . THR A 1 96 ? 7.148 5.953 8.531 1 98.19 96 THR A C 1
ATOM 756 O O . THR A 1 96 ? 8.062 5.797 7.719 1 98.19 96 THR A O 1
ATOM 759 N N . THR A 1 97 ? 7.027 5.25 9.656 1 98.62 97 THR A N 1
ATOM 760 C CA . THR A 1 97 ? 8.031 4.242 9.984 1 98.62 97 THR A CA 1
ATOM 761 C C . THR A 1 97 ? 7.5 2.838 9.719 1 98.62 97 THR A C 1
ATOM 763 O O . THR A 1 97 ? 8.273 1.91 9.477 1 98.62 97 THR A O 1
ATOM 766 N N . ASP A 1 98 ? 6.25 2.689 9.812 1 98.88 98 ASP A N 1
ATOM 767 C CA . ASP A 1 98 ? 5.656 1.382 9.547 1 98.88 98 ASP A CA 1
ATOM 768 C C . ASP A 1 98 ? 4.184 1.512 9.172 1 98.88 98 ASP A C 1
ATOM 770 O O . ASP A 1 98 ? 3.555 2.537 9.445 1 98.88 98 ASP A O 1
ATOM 774 N N . LEU A 1 99 ? 3.648 0.555 8.578 1 98.94 99 LEU A N 1
ATOM 775 C CA . LEU A 1 99 ? 2.256 0.419 8.164 1 98.94 99 LEU A CA 1
ATOM 776 C C . LEU A 1 99 ? 1.835 -1.047 8.148 1 98.94 99 LEU A C 1
ATOM 778 O O . LEU A 1 99 ? 2.404 -1.854 7.414 1 98.94 99 LEU A O 1
ATOM 782 N N . SER A 1 100 ? 0.865 -1.369 8.977 1 98.94 100 SER A N 1
ATOM 783 C CA . SER A 1 100 ? 0.38 -2.74 9.102 1 98.94 100 SER A CA 1
ATOM 784 C C . SER A 1 100 ? -1.119 -2.822 8.836 1 98.94 100 SER A C 1
ATOM 786 O O . SER A 1 100 ? -1.912 -2.158 9.5 1 98.94 100 SER A O 1
ATOM 788 N N . THR A 1 101 ? -1.481 -3.678 7.922 1 98.94 101 THR A N 1
ATOM 789 C CA . THR A 1 101 ? -2.879 -3.762 7.516 1 98.94 101 THR A CA 1
ATOM 790 C C . THR A 1 101 ? -3.371 -5.207 7.566 1 98.94 101 THR A C 1
ATOM 792 O O . THR A 1 101 ? -2.652 -6.125 7.168 1 98.94 101 THR A O 1
ATOM 795 N N . GLN A 1 102 ? -4.531 -5.375 8.047 1 98.94 102 GLN A N 1
ATOM 796 C CA . GLN A 1 102 ? -5.277 -6.625 7.957 1 98.94 102 GLN A CA 1
ATOM 797 C C . GLN A 1 102 ? -6.473 -6.488 7.023 1 98.94 102 GLN A C 1
ATOM 799 O O . GLN A 1 102 ? -7.23 -5.516 7.113 1 98.94 102 GLN A O 1
ATOM 804 N N . PHE A 1 103 ? -6.652 -7.473 6.18 1 98.81 103 PHE A N 1
ATOM 805 C CA . PHE A 1 103 ? -7.711 -7.445 5.18 1 98.81 103 PHE A CA 1
ATOM 806 C C . PHE A 1 103 ? -8.805 -8.453 5.516 1 98.81 103 PHE A C 1
ATOM 808 O O . PHE A 1 103 ? -8.516 -9.602 5.859 1 98.81 103 PHE A O 1
ATOM 815 N N . PHE A 1 104 ? -10.102 -7.988 5.336 1 98.38 104 PHE A N 1
ATOM 816 C CA . PHE A 1 104 ? -11.211 -8.844 5.742 1 98.38 104 PHE A CA 1
ATOM 817 C C . PHE A 1 104 ? -12.156 -9.102 4.578 1 98.38 104 PHE A C 1
ATOM 819 O O . PHE A 1 104 ? -12.797 -10.148 4.504 1 98.38 104 PHE A O 1
ATOM 826 N N . ARG A 1 105 ? -12.32 -8.109 3.736 1 97.62 105 ARG A N 1
ATOM 827 C CA . ARG A 1 105 ? -13.219 -8.195 2.594 1 97.62 105 ARG A CA 1
ATOM 828 C C . ARG A 1 105 ? -12.602 -7.559 1.355 1 97.62 105 ARG A C 1
ATOM 830 O O . ARG A 1 105 ? -11.68 -6.75 1.465 1 97.62 105 ARG A O 1
ATOM 837 N N . THR A 1 106 ? -13.117 -7.977 0.235 1 96.75 106 THR A N 1
ATOM 838 C CA . THR A 1 106 ? -12.625 -7.426 -1.022 1 96.75 106 THR A CA 1
ATOM 839 C C . THR A 1 106 ? -13.234 -6.051 -1.285 1 96.75 106 THR A C 1
ATOM 841 O O . THR A 1 106 ? -14.312 -5.738 -0.775 1 96.75 106 THR A O 1
ATOM 844 N N . PHE A 1 107 ? -12.531 -5.219 -1.921 1 97.94 107 PHE A N 1
ATOM 845 C CA . PHE A 1 107 ? -13.016 -3.99 -2.535 1 97.94 107 PHE A CA 1
ATOM 846 C C . PHE A 1 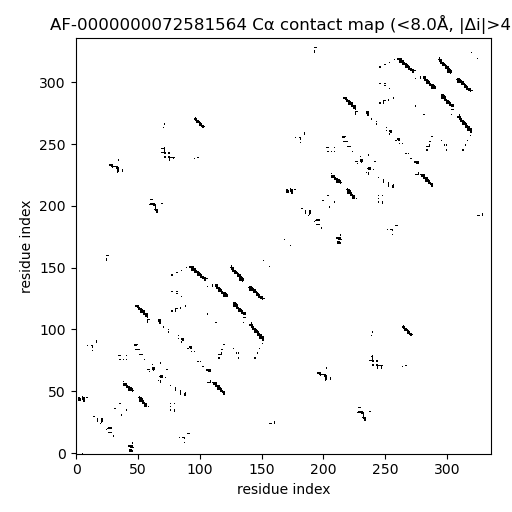107 ? -13.195 -4.168 -4.039 1 97.94 107 PHE A C 1
ATOM 848 O O . PHE A 1 107 ? -12.219 -4.164 -4.789 1 97.94 107 PHE A O 1
ATOM 855 N N . SER A 1 108 ? -14.438 -4.363 -4.461 1 96.06 108 SER A N 1
ATOM 856 C CA . SER A 1 108 ? -14.773 -4.723 -5.836 1 96.06 108 SER A CA 1
ATOM 857 C C . SER A 1 108 ? -15.484 -3.58 -6.551 1 96.06 108 SER A C 1
ATOM 859 O O . SER A 1 108 ? -15.867 -2.59 -5.926 1 96.06 108 SER A O 1
ATOM 861 N N . PRO A 1 109 ? -15.57 -3.734 -7.855 1 95.19 109 PRO A N 1
ATOM 862 C CA . PRO A 1 109 ? -16.25 -2.684 -8.617 1 95.19 109 PRO A CA 1
ATOM 863 C C . PRO A 1 109 ? -17.672 -2.41 -8.109 1 95.19 109 PRO A C 1
ATOM 865 O O . PRO A 1 109 ? -18.156 -1.282 -8.219 1 95.19 109 PRO A O 1
ATOM 868 N N . LYS A 1 110 ? -18.266 -3.357 -7.555 1 95.38 110 LYS A N 1
ATOM 869 C CA . LYS A 1 110 ? -19.641 -3.201 -7.09 1 95.38 110 LYS A CA 1
ATOM 870 C C . LYS A 1 110 ? -19.719 -2.227 -5.918 1 95.38 110 LYS A C 1
ATOM 872 O O . LYS A 1 110 ? -20.766 -1.645 -5.652 1 95.38 110 LYS A O 1
ATOM 877 N N . ASP A 1 111 ? -18.688 -2.051 -5.172 1 96.88 111 ASP A N 1
ATOM 878 C CA . ASP A 1 111 ? -18.672 -1.154 -4.02 1 96.88 111 ASP A CA 1
ATOM 879 C C . ASP A 1 111 ? -18.625 0.306 -4.465 1 96.88 111 ASP A C 1
ATOM 881 O O . ASP A 1 111 ? -19.078 1.194 -3.74 1 96.88 111 ASP A O 1
ATOM 885 N N . GLU A 1 112 ? -18 0.605 -5.582 1 97.44 112 GLU A N 1
ATOM 886 C CA . GLU A 1 112 ? -17.812 1.934 -6.164 1 97.44 112 GLU A CA 1
ATOM 887 C C . GLU A 1 112 ? -16.734 2.719 -5.418 1 97.44 112 GLU A C 1
ATOM 889 O O . GLU A 1 112 ? -15.906 3.385 -6.039 1 97.44 112 GLU A O 1
ATOM 894 N N . TYR A 1 113 ? -16.844 2.732 -4.059 1 98.62 113 TYR A N 1
ATOM 895 C CA . TYR A 1 113 ? -15.836 3.42 -3.256 1 98.62 113 TYR A CA 1
ATOM 896 C C . TYR A 1 113 ? -15.695 2.768 -1.886 1 98.62 113 TYR A C 1
ATOM 898 O O . TYR A 1 113 ? -16.469 1.882 -1.528 1 98.62 113 TYR A O 1
ATOM 906 N N . VAL A 1 114 ? -14.656 3.199 -1.165 1 98.81 114 VAL A N 1
ATOM 907 C CA . VAL A 1 114 ? -14.547 2.904 0.26 1 98.81 114 VAL A CA 1
ATOM 908 C C . VAL A 1 114 ? -14.312 4.195 1.039 1 98.81 114 VAL A C 1
ATOM 910 O O . VAL A 1 114 ? -13.883 5.203 0.471 1 98.81 114 VAL A O 1
ATOM 913 N N . LEU A 1 115 ? -14.656 4.148 2.311 1 98.88 115 LEU A N 1
ATOM 914 C CA . LEU A 1 115 ? -14.328 5.203 3.26 1 98.88 115 LEU A CA 1
ATOM 915 C C . LEU A 1 115 ? -13.258 4.734 4.242 1 98.88 115 LEU A C 1
ATOM 917 O O . LEU A 1 115 ? -13.359 3.645 4.805 1 98.88 115 LEU A O 1
ATOM 921 N N . ILE A 1 116 ? -12.32 5.566 4.379 1 98.94 116 ILE A N 1
ATOM 922 C CA . ILE A 1 116 ? -11.25 5.301 5.336 1 98.94 116 ILE A CA 1
ATOM 923 C C . ILE A 1 116 ? -11.312 6.309 6.48 1 98.94 116 ILE A C 1
ATOM 925 O O . ILE A 1 116 ? -11.18 7.516 6.258 1 98.94 116 ILE A O 1
ATOM 929 N N . GLU A 1 117 ? -11.539 5.824 7.629 1 98.88 117 GLU A N 1
ATOM 930 C CA . GLU A 1 117 ? -11.539 6.66 8.828 1 98.88 117 GLU A CA 1
ATOM 931 C C . GLU A 1 117 ? -10.281 6.422 9.664 1 98.88 117 GLU A C 1
ATOM 933 O O . GLU A 1 117 ? -10.078 5.324 10.18 1 98.88 117 GLU A O 1
ATOM 938 N N . ALA A 1 118 ? -9.484 7.418 9.781 1 98.88 118 ALA A N 1
ATOM 939 C CA . ALA A 1 118 ? -8.258 7.348 10.57 1 98.88 118 ALA A CA 1
ATOM 940 C C . ALA A 1 118 ? -8.375 8.172 11.844 1 98.88 118 ALA A C 1
ATOM 942 O O . ALA A 1 118 ? -8.992 9.242 11.844 1 98.88 118 ALA A O 1
ATOM 943 N N . LYS A 1 119 ? -7.719 7.672 12.867 1 98.81 119 LYS A N 1
ATOM 944 C CA . LYS A 1 119 ? -7.723 8.352 14.164 1 98.81 119 LYS A CA 1
ATOM 945 C C . LYS A 1 119 ? -6.34 8.312 14.805 1 98.81 119 LYS A C 1
ATOM 947 O O . LYS A 1 119 ? -5.617 7.32 14.68 1 98.81 119 LYS A O 1
ATOM 952 N N . VAL A 1 120 ? -6.066 9.336 15.562 1 98.75 120 VAL A N 1
ATOM 953 C CA . VAL A 1 120 ? -4.863 9.352 16.391 1 98.75 120 VAL A CA 1
ATOM 954 C C . VAL A 1 120 ? -5.094 8.516 17.656 1 98.75 120 VAL A C 1
ATOM 956 O O . VAL A 1 120 ? -6.059 8.742 18.375 1 98.75 120 VAL A O 1
ATOM 959 N N . VAL A 1 121 ? -4.207 7.594 17.875 1 98.56 121 VAL A N 1
ATOM 960 C CA . VAL A 1 121 ? -4.297 6.73 19.047 1 98.56 121 VAL A CA 1
ATOM 961 C C . VAL A 1 121 ? -3.418 7.289 20.156 1 98.56 121 VAL A C 1
ATOM 963 O O . VAL A 1 121 ? -3.824 7.309 21.328 1 98.56 121 VAL A O 1
ATOM 966 N N . SER A 1 122 ? -2.232 7.715 19.797 1 98.38 122 SER A N 1
ATOM 967 C CA . SER A 1 122 ? -1.266 8.273 20.734 1 98.38 122 SER A CA 1
ATOM 968 C C . SER A 1 122 ? -0.317 9.242 20.031 1 98.38 122 SER A C 1
ATOM 970 O O . SER A 1 122 ? 0.006 9.07 18.859 1 98.38 122 SER A O 1
ATOM 972 N N . LYS A 1 123 ? 0.09 10.18 20.812 1 97.56 123 LYS A N 1
ATOM 973 C CA . LYS A 1 123 ? 1.001 11.195 20.281 1 97.56 123 LYS A CA 1
ATOM 974 C C . LYS A 1 123 ? 1.965 11.68 21.359 1 97.56 123 LYS A C 1
ATOM 976 O O . LYS A 1 123 ? 1.537 12.109 22.438 1 97.56 123 LYS A O 1
ATOM 981 N N . SER A 1 124 ? 3.158 11.562 21.141 1 96.94 124 SER A N 1
ATOM 982 C CA . SER A 1 124 ? 4.238 12.195 21.891 1 96.94 124 SER A CA 1
ATOM 983 C C . SER A 1 124 ? 4.895 13.312 21.078 1 96.94 124 SER A C 1
ATOM 985 O O . SER A 1 124 ? 4.523 13.555 19.938 1 96.94 124 SER A O 1
ATOM 987 N N . PRO A 1 125 ? 5.895 13.938 21.578 1 95.5 125 PRO A N 1
ATOM 988 C CA . PRO A 1 125 ? 6.559 15 20.812 1 95.5 125 PRO A CA 1
ATOM 989 C C . PRO A 1 125 ? 7.289 14.469 19.578 1 95.5 125 PRO A C 1
ATOM 991 O O . PRO A 1 125 ? 7.445 15.188 18.594 1 95.5 125 PRO A O 1
ATOM 994 N N . ALA A 1 126 ? 7.641 13.219 19.656 1 96.56 126 ALA A N 1
ATOM 995 C CA . ALA A 1 126 ? 8.516 12.727 18.609 1 96.56 126 ALA A CA 1
ATOM 996 C C . ALA A 1 126 ? 7.824 11.656 17.766 1 96.56 126 ALA A C 1
ATOM 998 O O . ALA A 1 126 ? 8.266 11.344 16.656 1 96.56 126 ALA A O 1
ATOM 999 N N . MET A 1 127 ? 6.73 11.07 18.297 1 97.94 127 MET A N 1
ATOM 1000 C CA . MET A 1 127 ? 6.117 9.938 17.609 1 97.94 127 MET A CA 1
ATOM 1001 C C . MET A 1 127 ? 4.598 9.992 17.719 1 97.94 127 MET A C 1
ATOM 1003 O O . MET A 1 127 ? 4.059 10.547 18.688 1 97.94 127 MET A O 1
ATOM 1007 N N . MET A 1 128 ? 3.955 9.414 16.797 1 98.44 128 MET A N 1
ATOM 1008 C CA . MET A 1 128 ? 2.498 9.312 16.781 1 98.44 128 MET A CA 1
ATOM 1009 C C . MET A 1 128 ? 2.047 7.973 16.219 1 98.44 128 MET A C 1
ATOM 1011 O O . MET A 1 128 ? 2.623 7.473 15.242 1 98.44 128 MET A O 1
ATOM 1015 N N . THR A 1 129 ? 1.084 7.406 16.859 1 98.81 129 THR A N 1
ATOM 1016 C CA . THR A 1 129 ? 0.446 6.188 16.375 1 98.81 129 THR A CA 1
ATOM 1017 C C . THR A 1 129 ? -0.992 6.465 15.945 1 98.81 129 THR A C 1
ATOM 1019 O O . THR A 1 129 ? -1.726 7.176 16.641 1 98.81 129 THR A O 1
ATOM 1022 N N . MET A 1 130 ? -1.358 5.926 14.805 1 98.88 130 MET A N 1
ATOM 1023 C CA . MET A 1 130 ? -2.711 6.078 14.281 1 98.88 130 MET A CA 1
ATOM 1024 C C . MET A 1 130 ? -3.295 4.727 13.875 1 98.88 130 MET A C 1
ATOM 1026 O O . MET A 1 130 ? -2.553 3.777 13.617 1 98.88 130 MET A O 1
ATOM 1030 N N . GLN A 1 131 ? -4.582 4.707 13.867 1 98.94 131 GLN A N 1
ATOM 1031 C CA . GLN A 1 131 ? -5.328 3.551 13.375 1 98.94 131 GLN A CA 1
ATOM 1032 C C . GLN A 1 131 ? -6.406 3.971 12.383 1 98.94 131 GLN A C 1
ATOM 1034 O O . GLN A 1 131 ? -6.863 5.117 12.406 1 98.94 131 GLN A O 1
ATOM 1039 N N . ALA A 1 132 ? -6.785 3.037 11.516 1 98.94 132 ALA A N 1
ATOM 1040 C CA . ALA A 1 132 ? -7.828 3.346 10.547 1 98.94 132 ALA A CA 1
ATOM 1041 C C . ALA A 1 132 ? -8.672 2.113 10.242 1 98.94 132 ALA A C 1
ATOM 1043 O O . ALA A 1 132 ? -8.203 0.981 10.375 1 98.94 132 ALA A O 1
ATOM 1044 N N . GLU A 1 133 ? -9.844 2.355 9.914 1 98.94 133 GLU A N 1
ATOM 1045 C CA . GLU A 1 133 ? -10.766 1.371 9.359 1 98.94 133 GLU A CA 1
ATOM 1046 C C . GLU A 1 133 ? -11.164 1.729 7.93 1 98.94 133 GLU A C 1
ATOM 1048 O O . GLU A 1 133 ? -11.359 2.904 7.609 1 98.94 133 GLU A O 1
ATOM 1053 N N . VAL A 1 134 ? -11.25 0.716 7.094 1 98.94 134 VAL A N 1
ATOM 1054 C CA . VAL A 1 134 ? -11.773 0.84 5.742 1 98.94 134 VAL A CA 1
ATOM 1055 C C . VAL A 1 134 ? -13.148 0.172 5.656 1 98.94 134 VAL A C 1
ATOM 1057 O O . VAL A 1 134 ? -13.289 -1.007 5.988 1 98.94 134 VAL A O 1
ATOM 1060 N N . ARG A 1 135 ? -14.109 0.949 5.211 1 98.94 135 ARG A N 1
ATOM 1061 C CA . ARG A 1 135 ? -15.453 0.397 5.082 1 98.94 135 ARG A CA 1
ATOM 1062 C C . ARG A 1 135 ? -16.031 0.691 3.705 1 98.94 135 ARG A C 1
ATOM 1064 O O . ARG A 1 135 ? -15.797 1.758 3.137 1 98.94 135 ARG A O 1
ATOM 1071 N N . ASN A 1 136 ? -16.828 -0.292 3.223 1 98.56 136 ASN A N 1
ATOM 1072 C CA . ASN A 1 136 ? -17.562 -0.047 1.979 1 98.56 136 ASN A CA 1
ATOM 1073 C C . ASN A 1 136 ? -18.859 0.701 2.232 1 98.56 136 ASN A C 1
ATOM 1075 O O . ASN A 1 136 ? -19.188 1.026 3.375 1 98.56 136 ASN A O 1
ATOM 1079 N N . PRO A 1 137 ? -19.625 1.056 1.188 1 97.75 137 PRO A N 1
ATOM 1080 C CA . PRO A 1 137 ? -20.828 1.876 1.38 1 97.75 137 PRO A CA 1
ATOM 1081 C C . PRO A 1 137 ? -21.891 1.168 2.203 1 97.75 137 PRO A C 1
ATOM 1083 O O . PRO A 1 137 ? -22.766 1.822 2.785 1 97.75 137 PRO A O 1
ATOM 1086 N N . LYS A 1 138 ? -21.828 -0.113 2.244 1 97.75 138 LYS A N 1
ATOM 1087 C CA . LYS A 1 138 ? -22.766 -0.884 3.055 1 97.75 138 LYS A CA 1
ATOM 1088 C C . LYS A 1 138 ? -22.281 -0.998 4.496 1 97.75 138 LYS A C 1
ATOM 1090 O O . LYS A 1 138 ? -22.797 -1.813 5.266 1 97.75 138 LYS A O 1
ATOM 1095 N N . ASN A 1 139 ? -21.25 -0.297 4.805 1 98.06 139 ASN A N 1
ATOM 1096 C CA . ASN A 1 139 ? -20.672 -0.185 6.141 1 98.06 139 ASN A CA 1
ATOM 1097 C C . ASN A 1 139 ? -20.047 -1.499 6.59 1 98.06 139 ASN A C 1
ATOM 1099 O O . ASN A 1 139 ? -19.953 -1.771 7.789 1 98.06 139 ASN A O 1
ATOM 1103 N N . LYS A 1 140 ? -19.688 -2.338 5.613 1 98.5 140 LYS A N 1
ATOM 1104 C CA . LYS A 1 140 ? -18.938 -3.549 5.941 1 98.5 140 LYS A CA 1
ATOM 1105 C C . LYS A 1 140 ? -17.453 -3.264 6.047 1 98.5 140 LYS A C 1
ATOM 1107 O O . LYS A 1 140 ? -16.891 -2.518 5.234 1 98.5 140 LYS A O 1
ATOM 1112 N N . LEU A 1 141 ? -16.844 -3.859 7.066 1 98.88 141 LEU A N 1
ATOM 1113 C CA . LEU A 1 141 ? -15.414 -3.67 7.312 1 98.88 141 LEU A CA 1
ATOM 1114 C C . LEU A 1 141 ? -14.578 -4.395 6.262 1 98.88 141 LEU A C 1
ATOM 1116 O O . LEU A 1 141 ? -14.703 -5.613 6.098 1 98.88 141 LEU A O 1
ATOM 1120 N N . VAL A 1 142 ? -13.727 -3.66 5.605 1 98.88 142 VAL A N 1
ATOM 1121 C CA . VAL A 1 142 ? -12.891 -4.199 4.535 1 98.88 142 VAL A CA 1
ATOM 1122 C C . VAL A 1 142 ? -11.484 -4.457 5.059 1 98.88 142 VAL A C 1
ATOM 1124 O O . VAL A 1 142 ? -10.867 -5.477 4.734 1 98.88 142 VAL A O 1
ATOM 1127 N N . ALA A 1 143 ? -10.984 -3.574 5.875 1 98.94 143 ALA A N 1
ATOM 1128 C CA . ALA A 1 143 ? -9.625 -3.68 6.402 1 98.94 143 ALA A CA 1
ATOM 1129 C C . ALA A 1 143 ? -9.445 -2.787 7.629 1 98.94 143 ALA A C 1
ATOM 1131 O O . ALA A 1 143 ? -10.219 -1.858 7.848 1 98.94 143 ALA A O 1
ATOM 1132 N N . ILE A 1 144 ? -8.445 -3.072 8.438 1 98.94 144 ILE A N 1
ATOM 1133 C CA . ILE A 1 144 ? -7.949 -2.199 9.5 1 98.94 144 ILE A CA 1
ATOM 1134 C C . ILE A 1 144 ? -6.441 -2.014 9.352 1 98.94 144 ILE A C 1
ATOM 1136 O O . ILE A 1 144 ? -5.762 -2.855 8.758 1 98.94 144 ILE A O 1
ATOM 1140 N N . SER A 1 145 ? -6 -0.952 9.859 1 98.94 145 SER A N 1
ATOM 1141 C CA . SER A 1 145 ? -4.574 -0.673 9.711 1 98.94 145 SER A CA 1
ATOM 1142 C C . SER A 1 145 ? -4.051 0.16 10.875 1 98.94 145 SER A C 1
ATOM 1144 O O . SER A 1 145 ? -4.805 0.925 11.484 1 98.94 145 SER A O 1
ATOM 1146 N N . THR A 1 146 ? -2.812 -0.014 11.188 1 98.94 146 THR A N 1
ATOM 1147 C CA . THR A 1 146 ? -2.076 0.78 12.164 1 98.94 146 THR A CA 1
ATOM 1148 C C . THR A 1 146 ? -0.769 1.296 11.57 1 98.94 146 THR A C 1
ATOM 1150 O O . THR A 1 146 ? -0.133 0.61 10.766 1 98.94 146 THR A O 1
ATOM 1153 N N . THR A 1 147 ? -0.398 2.438 11.961 1 98.94 147 THR A N 1
ATOM 1154 C CA . THR A 1 147 ? 0.855 3.021 11.5 1 98.94 147 THR A CA 1
ATOM 1155 C C . THR A 1 147 ? 1.491 3.873 12.594 1 98.94 147 THR A C 1
ATOM 1157 O O . THR A 1 147 ? 0.802 4.344 13.5 1 98.94 147 THR A O 1
ATOM 1160 N N . SER A 1 148 ? 2.758 3.99 12.477 1 98.81 148 SER A N 1
ATOM 1161 C CA . SER A 1 148 ? 3.51 4.945 13.281 1 98.81 148 SER A CA 1
ATOM 1162 C C . SER A 1 148 ? 4.293 5.914 12.414 1 98.81 148 SER A C 1
ATOM 1164 O O . SER A 1 148 ? 4.719 5.562 11.312 1 98.81 148 SER A O 1
ATOM 1166 N N . VAL A 1 149 ? 4.461 7.07 12.961 1 98.56 149 VAL A N 1
ATOM 1167 C CA . VAL A 1 149 ? 5.223 8.078 12.234 1 98.56 149 VAL A CA 1
ATOM 1168 C C . VAL A 1 149 ? 6.168 8.805 13.188 1 98.56 149 VAL A C 1
ATOM 1170 O O . VAL A 1 149 ? 5.855 8.984 14.367 1 98.56 149 VAL A O 1
ATOM 1173 N N . LEU A 1 150 ? 7.297 9.219 12.695 1 97.75 150 LEU A N 1
ATOM 1174 C CA . LEU A 1 150 ? 8.195 10.148 13.375 1 97.75 150 LEU A CA 1
ATOM 1175 C C . LEU A 1 150 ? 7.82 11.594 13.062 1 97.75 150 LEU A C 1
ATOM 1177 O O . LEU A 1 150 ? 7.598 11.945 11.906 1 97.75 150 LEU A O 1
ATOM 1181 N N . ILE A 1 151 ? 7.715 12.352 14.062 1 97.25 151 ILE A N 1
ATOM 1182 C CA . ILE A 1 151 ? 7.48 13.781 13.906 1 97.25 151 ILE A CA 1
ATOM 1183 C C . ILE A 1 151 ? 8.812 14.516 13.789 1 97.25 151 ILE A C 1
ATOM 1185 O O . ILE A 1 151 ? 9.617 14.508 14.727 1 97.25 151 ILE A O 1
ATOM 1189 N N . LEU A 1 152 ? 8.984 15.164 12.688 1 94.62 152 LEU A N 1
ATOM 1190 C CA . LEU A 1 152 ? 10.289 15.773 12.453 1 94.62 152 LEU A CA 1
ATOM 1191 C C . LEU A 1 152 ? 10.508 16.969 13.375 1 94.62 152 LEU A C 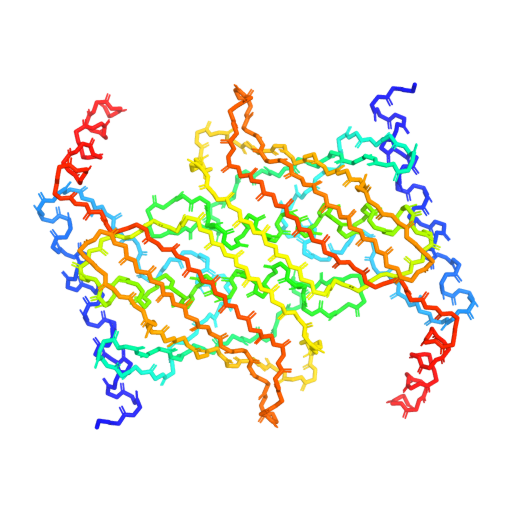1
ATOM 1193 O O . LEU A 1 152 ? 9.648 17.844 13.477 1 94.62 152 LEU A O 1
ATOM 1197 N N . GLN A 1 153 ? 11.648 16.938 13.945 1 93.06 153 GLN A N 1
ATOM 1198 C CA . GLN A 1 153 ? 12.016 18.031 14.844 1 93.06 153 GLN A CA 1
ATOM 1199 C C . GLN A 1 153 ? 12.805 19.109 14.117 1 93.06 153 GLN A C 1
ATOM 1201 O O . GLN A 1 153 ? 13.266 18.891 12.992 1 93.06 153 GLN A O 1
ATOM 1206 N N . GLU A 1 154 ? 12.945 20.219 14.812 1 88.94 154 GLU A N 1
ATOM 1207 C CA . GLU A 1 154 ? 13.586 21.391 14.211 1 88.94 154 GLU A CA 1
ATOM 1208 C C . GLU A 1 154 ? 14.984 21.047 13.719 1 88.94 154 GLU A C 1
ATOM 1210 O O . GLU A 1 154 ? 15.391 21.5 12.641 1 88.94 154 GLU A O 1
ATOM 1215 N N . SER A 1 155 ? 15.734 20.344 14.5 1 87.62 155 SER A N 1
ATOM 1216 C CA . SER A 1 155 ? 17.109 20 14.133 1 87.62 155 SER A CA 1
ATOM 1217 C C . SER A 1 155 ? 17.141 19.203 12.82 1 87.62 155 SER A C 1
ATOM 1219 O O . SER A 1 155 ? 17.984 19.453 11.969 1 87.62 155 SER A O 1
ATOM 1221 N N . MET A 1 156 ? 16.188 18.344 12.641 1 84.75 156 MET A N 1
ATOM 1222 C CA . MET A 1 156 ? 16.125 17.531 11.43 1 84.75 156 MET A CA 1
ATOM 1223 C C . MET A 1 156 ? 15.648 18.359 10.242 1 84.75 156 MET A C 1
ATOM 1225 O O . MET A 1 156 ? 16.156 18.219 9.125 1 84.75 156 MET A O 1
ATOM 1229 N N . LEU A 1 157 ? 14.734 19.219 10.469 1 86.62 157 LEU A N 1
ATOM 1230 C CA . LEU A 1 157 ? 14.188 20.078 9.43 1 86.62 157 LEU A CA 1
ATOM 1231 C C . LEU A 1 157 ? 15.266 21 8.867 1 86.62 157 LEU A C 1
ATOM 1233 O O . LEU A 1 157 ? 15.32 21.219 7.652 1 86.62 157 LEU A O 1
ATOM 1237 N N . LYS A 1 158 ? 16.141 21.391 9.727 1 83.69 158 LYS A N 1
ATOM 1238 C CA . LYS A 1 158 ? 17.234 22.266 9.32 1 83.69 158 LYS A CA 1
ATOM 1239 C C . LYS A 1 158 ? 18.25 21.5 8.484 1 83.69 158 LYS A C 1
ATOM 1241 O O . LYS A 1 158 ? 18.828 22.062 7.543 1 83.69 158 LYS A O 1
ATOM 1246 N N . ARG A 1 159 ? 18.453 20.25 8.805 1 80.62 159 ARG A N 1
ATOM 1247 C CA . ARG A 1 159 ? 19.391 19.422 8.062 1 80.62 159 ARG A CA 1
ATOM 1248 C C . ARG A 1 159 ? 18.891 19.141 6.656 1 80.62 159 ARG A C 1
ATOM 1250 O O . ARG A 1 159 ? 19.672 19.047 5.711 1 80.62 159 ARG A O 1
ATOM 1257 N N . MET A 1 160 ? 17.641 18.984 6.516 1 77.12 160 MET A N 1
ATOM 1258 C CA . MET A 1 160 ? 17.016 18.688 5.223 1 77.12 160 MET A CA 1
ATOM 1259 C C . MET A 1 160 ? 17.156 19.891 4.281 1 77.12 160 MET A C 1
ATOM 1261 O O . MET A 1 160 ? 17.266 19.719 3.066 1 77.12 160 MET A O 1
ATOM 1265 N N . THR A 1 161 ? 17.156 20.984 4.793 1 71.06 161 THR A N 1
ATOM 1266 C CA . THR A 1 161 ? 17.25 22.203 4.012 1 71.06 161 THR A CA 1
ATOM 1267 C C . THR A 1 161 ? 18.703 22.516 3.664 1 71.06 161 THR A C 1
ATOM 1269 O O . THR A 1 161 ? 19 23.031 2.584 1 71.06 161 THR A O 1
ATOM 1272 N N . SER A 1 162 ? 19.547 22.203 4.609 1 65.25 162 SER A N 1
ATOM 1273 C CA . SER A 1 162 ? 20.969 22.453 4.348 1 65.25 162 SER A CA 1
ATOM 1274 C C . SER A 1 162 ? 21.5 21.516 3.273 1 65.25 162 SER A C 1
ATOM 1276 O O . SER A 1 162 ? 22.344 21.906 2.471 1 65.25 162 SER A O 1
ATOM 1278 N N . LYS A 1 163 ? 21.062 20.328 3.297 1 57.12 163 LYS A N 1
ATOM 1279 C CA . LYS A 1 163 ? 21.516 19.359 2.293 1 57.12 163 LYS A CA 1
ATOM 1280 C C . LYS A 1 163 ? 21 19.734 0.906 1 57.12 163 LYS A C 1
ATOM 1282 O O . LYS A 1 163 ? 21.656 19.469 -0.102 1 57.12 163 LYS A O 1
ATOM 1287 N N . GLN A 1 164 ? 19.812 20.188 0.786 1 53.62 164 GLN A N 1
ATOM 1288 C CA . GLN A 1 164 ? 19.281 20.672 -0.49 1 53.62 164 GLN A CA 1
ATOM 1289 C C . GLN A 1 164 ? 20.125 21.828 -1.035 1 53.62 164 GLN A C 1
ATOM 1291 O O . GLN A 1 164 ? 20.312 21.953 -2.248 1 53.62 164 GLN A O 1
ATOM 1296 N N . GLU A 1 165 ? 20.594 22.609 -0.2 1 49.28 165 GLU A N 1
ATOM 1297 C CA . GLU A 1 165 ? 21.484 23.688 -0.611 1 49.28 165 GLU A CA 1
ATOM 1298 C C . GLU A 1 165 ? 22.797 23.156 -1.144 1 49.28 165 GLU A C 1
ATOM 1300 O O . GLU A 1 165 ? 23.406 23.75 -2.035 1 49.28 165 GLU A O 1
ATOM 1305 N N . GLN A 1 166 ? 23.172 22.031 -0.58 1 45.47 166 GLN A N 1
ATOM 1306 C CA . GLN A 1 166 ? 24.453 21.531 -1.04 1 45.47 166 GLN A CA 1
ATOM 1307 C C . GLN A 1 166 ? 24.297 20.734 -2.332 1 45.47 166 GLN A C 1
ATOM 1309 O O . GLN A 1 166 ? 25.266 20.531 -3.07 1 45.47 166 GLN A O 1
ATOM 1314 N N . GLU A 1 167 ? 23.203 20.141 -2.535 1 43.91 167 GLU A N 1
ATOM 1315 C CA . GLU A 1 167 ? 23.016 19.391 -3.775 1 43.91 167 GLU A CA 1
ATOM 1316 C C . GLU A 1 167 ? 22.609 20.312 -4.922 1 43.91 167 GLU A C 1
ATOM 1318 O O . GLU A 1 167 ? 22.594 19.906 -6.082 1 43.91 167 GLU A O 1
ATOM 1323 N N . ASP A 1 168 ? 22.141 21.562 -4.695 1 37.22 168 ASP A N 1
ATOM 1324 C CA . ASP A 1 168 ? 22.031 22.578 -5.738 1 37.22 168 ASP A CA 1
ATOM 1325 C C . ASP A 1 168 ? 23.375 23.219 -6.023 1 37.22 168 ASP A C 1
ATOM 1327 O O . ASP A 1 168 ? 24.156 23.5 -5.102 1 37.22 168 ASP A O 1
ATOM 1331 N N . MET B 1 1 ? 20.281 -22.016 -14 1 67.69 1 MET B N 1
ATOM 1332 C CA . MET B 1 1 ? 19.359 -21.328 -14.906 1 67.69 1 MET B CA 1
ATOM 1333 C C . MET B 1 1 ? 19.719 -19.844 -15.023 1 67.69 1 MET B C 1
ATOM 1335 O O . MET B 1 1 ? 20.125 -19.219 -14.047 1 67.69 1 MET B O 1
ATOM 1339 N N . SER B 1 2 ? 19.75 -19.375 -16.219 1 78 2 SER B N 1
ATOM 1340 C CA . SER B 1 2 ? 20.031 -17.969 -16.422 1 78 2 SER B CA 1
ATOM 1341 C C . SER B 1 2 ? 18.906 -17.094 -15.891 1 78 2 SER B C 1
ATOM 1343 O O . SER B 1 2 ? 17.781 -17.562 -15.695 1 78 2 SER B O 1
ATOM 1345 N N . VAL B 1 3 ? 19.172 -15.883 -15.602 1 77.25 3 VAL B N 1
ATOM 1346 C CA . VAL B 1 3 ? 18.188 -14.914 -15.133 1 77.25 3 VAL B CA 1
ATOM 1347 C C . VAL B 1 3 ? 17.016 -14.852 -16.125 1 77.25 3 VAL B C 1
ATOM 1349 O O . VAL B 1 3 ? 15.852 -14.891 -15.719 1 77.25 3 VAL B O 1
ATOM 1352 N N . SER B 1 4 ? 17.328 -14.828 -17.312 1 82.31 4 SER B N 1
ATOM 1353 C CA . SER B 1 4 ? 16.297 -14.75 -18.344 1 82.31 4 SER B CA 1
ATOM 1354 C C . SER B 1 4 ? 15.453 -16.016 -18.391 1 82.31 4 SER B C 1
ATOM 1356 O O . SER B 1 4 ? 14.227 -15.945 -18.531 1 82.31 4 SER B O 1
ATOM 1358 N N . GLU B 1 5 ? 16.141 -17.125 -18.156 1 85.88 5 GLU B N 1
ATOM 1359 C CA . GLU B 1 5 ? 15.422 -18.406 -18.172 1 85.88 5 GLU B CA 1
ATOM 1360 C C . GLU B 1 5 ? 14.492 -18.531 -16.969 1 85.88 5 GLU B C 1
ATOM 1362 O O . GLU B 1 5 ? 13.383 -19.062 -17.094 1 85.88 5 GLU B O 1
ATOM 1367 N N . SER B 1 6 ? 14.953 -18.016 -15.969 1 87.94 6 SER B N 1
ATOM 1368 C CA . SER B 1 6 ? 14.148 -18.141 -14.758 1 87.94 6 SER B CA 1
ATOM 1369 C C . SER B 1 6 ? 12.891 -17.297 -14.836 1 87.94 6 SER B C 1
ATOM 1371 O O . SER B 1 6 ? 11.82 -17.719 -14.391 1 87.94 6 SER B O 1
ATOM 1373 N N . VAL B 1 7 ? 12.992 -16.141 -15.375 1 92.5 7 VAL B N 1
ATOM 1374 C CA . VAL B 1 7 ? 11.859 -15.242 -15.539 1 92.5 7 VAL B CA 1
ATOM 1375 C C . VAL B 1 7 ? 10.852 -15.844 -16.516 1 92.5 7 VAL B C 1
ATOM 1377 O O . VAL B 1 7 ? 9.648 -15.812 -16.281 1 92.5 7 VAL B O 1
ATOM 1380 N N . THR B 1 8 ? 11.375 -16.375 -17.516 1 91.31 8 THR B N 1
ATOM 1381 C CA . THR B 1 8 ? 10.523 -17.047 -18.5 1 91.31 8 THR B CA 1
ATOM 1382 C C . THR B 1 8 ? 9.758 -18.188 -17.844 1 91.31 8 THR B C 1
ATOM 1384 O O . THR B 1 8 ? 8.562 -18.375 -18.094 1 91.31 8 THR B O 1
ATOM 1387 N N . GLN B 1 9 ? 10.461 -18.891 -17.109 1 91.69 9 GLN B N 1
ATOM 1388 C CA . GLN B 1 9 ? 9.828 -20.016 -16.406 1 91.69 9 GLN B CA 1
ATOM 1389 C C . GLN B 1 9 ? 8.711 -19.531 -15.492 1 91.69 9 GLN B C 1
ATOM 1391 O O . GLN B 1 9 ? 7.652 -20.141 -15.414 1 91.69 9 GLN B O 1
ATOM 1396 N N . ALA B 1 10 ? 8.945 -18.469 -14.773 1 93.56 10 ALA B N 1
ATOM 1397 C CA . ALA B 1 10 ? 7.949 -17.938 -13.852 1 93.56 10 ALA B CA 1
ATOM 1398 C C . ALA B 1 10 ? 6.656 -17.594 -14.594 1 93.56 10 ALA B C 1
ATOM 1400 O O . ALA B 1 10 ? 5.566 -17.984 -14.172 1 93.56 10 ALA B O 1
ATOM 1401 N N . TRP B 1 11 ? 6.762 -16.922 -15.695 1 94.56 11 TRP B N 1
ATOM 1402 C CA . TRP B 1 11 ? 5.582 -16.531 -16.469 1 94.56 11 TRP B CA 1
ATOM 1403 C C . TRP B 1 11 ? 4.895 -17.75 -17.062 1 94.56 11 TRP B C 1
ATOM 1405 O O . TRP B 1 11 ? 3.664 -17.797 -17.125 1 94.56 11 TRP B O 1
ATOM 1415 N N . SER B 1 12 ? 5.727 -18.688 -17.5 1 94.5 12 SER B N 1
ATOM 1416 C CA . SER B 1 1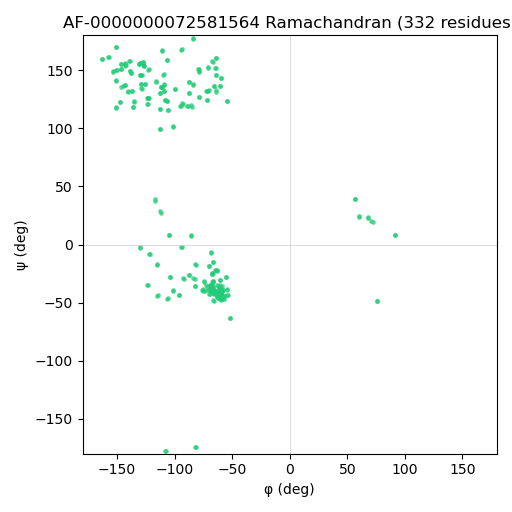2 ? 5.152 -19.922 -18.016 1 94.5 12 SER B CA 1
ATOM 1417 C C . SER B 1 12 ? 4.316 -20.641 -16.969 1 94.5 12 SER B C 1
ATOM 1419 O O . SER B 1 12 ? 3.197 -21.078 -17.234 1 94.5 12 SER B O 1
ATOM 1421 N N . ASP B 1 13 ? 4.859 -20.734 -15.797 1 93.75 13 ASP B N 1
ATOM 1422 C CA . ASP B 1 13 ? 4.156 -21.375 -14.695 1 93.75 13 ASP B CA 1
ATOM 1423 C C . ASP B 1 13 ? 2.875 -20.625 -14.344 1 93.75 13 ASP B C 1
ATOM 1425 O O . ASP B 1 13 ? 1.835 -21.234 -14.094 1 93.75 13 ASP B O 1
ATOM 1429 N N . MET B 1 14 ? 2.924 -19.344 -14.336 1 94.06 14 MET B N 1
ATOM 1430 C CA . MET B 1 14 ? 1.756 -18.516 -14.039 1 94.06 14 MET B CA 1
ATOM 1431 C C . MET B 1 14 ? 0.661 -18.734 -15.078 1 94.06 14 MET B C 1
ATOM 1433 O O . MET B 1 14 ? -0.514 -18.859 -14.734 1 94.06 14 MET B O 1
ATOM 1437 N N . ASN B 1 15 ? 1.025 -18.75 -16.266 1 94.81 15 ASN B N 1
ATOM 1438 C CA . ASN B 1 15 ? 0.063 -18.922 -17.359 1 94.81 15 ASN B CA 1
ATOM 1439 C C . ASN B 1 15 ? -0.577 -20.312 -17.312 1 94.81 15 ASN B C 1
ATOM 1441 O O . ASN B 1 15 ? -1.772 -20.453 -17.578 1 94.81 15 ASN B O 1
ATOM 1445 N N . LYS B 1 16 ? 0.259 -21.266 -17.047 1 95 16 LYS B N 1
ATOM 1446 C CA . LYS B 1 16 ? -0.279 -22.609 -16.906 1 95 16 LYS B CA 1
ATOM 1447 C C . LYS B 1 16 ? -1.317 -22.672 -15.797 1 95 16 LYS B C 1
ATOM 1449 O O . LYS B 1 16 ? -2.355 -23.328 -15.938 1 95 16 LYS B O 1
ATOM 1454 N N . MET B 1 17 ? -0.971 -22.031 -14.734 1 91.94 17 MET B N 1
ATOM 1455 C CA . MET B 1 17 ? -1.905 -21.984 -13.609 1 91.94 17 MET B CA 1
ATOM 1456 C C . MET B 1 17 ? -3.193 -21.266 -14.016 1 91.94 17 MET B C 1
ATOM 1458 O O . MET B 1 17 ? -4.289 -21.734 -13.703 1 91.94 17 MET B O 1
ATOM 1462 N N . ALA B 1 18 ? -3.104 -20.172 -14.703 1 93.62 18 ALA B N 1
ATOM 1463 C CA . ALA B 1 18 ? -4.27 -19.422 -15.164 1 93.62 18 ALA B CA 1
ATOM 1464 C C . ALA B 1 18 ? -5.141 -20.281 -16.078 1 93.62 18 ALA B C 1
ATOM 1466 O O . ALA B 1 18 ? -6.371 -20.266 -15.969 1 93.62 18 ALA B O 1
ATOM 1467 N N . ASP B 1 19 ? -4.52 -21.016 -16.922 1 95 19 ASP B N 1
ATOM 1468 C CA . ASP B 1 19 ? -5.238 -21.906 -17.828 1 95 19 ASP B CA 1
ATOM 1469 C C . ASP B 1 19 ? -6.008 -22.969 -17.047 1 95 19 ASP B C 1
ATOM 1471 O O . ASP B 1 19 ? -7.164 -23.266 -17.359 1 95 19 ASP B O 1
ATOM 1475 N N . LYS B 1 20 ? -5.328 -23.484 -16.141 1 92.81 20 LYS B N 1
ATOM 1476 C CA . LYS B 1 20 ? -5.961 -24.5 -15.312 1 92.81 20 LYS B CA 1
ATOM 1477 C C . LYS B 1 20 ? -7.164 -23.938 -14.562 1 92.81 20 LYS B C 1
ATOM 1479 O O . LYS B 1 20 ? -8.211 -24.578 -14.477 1 92.81 20 LYS B O 1
ATOM 1484 N N . MET B 1 21 ? -6.988 -22.797 -13.992 1 91.31 21 MET B N 1
ATOM 1485 C CA . MET B 1 21 ? -8.062 -22.156 -13.242 1 91.31 21 MET B CA 1
ATOM 1486 C C . MET B 1 21 ? -9.266 -21.891 -14.141 1 91.31 21 MET B C 1
ATOM 1488 O O . MET B 1 21 ? -10.414 -22.062 -13.727 1 91.31 21 MET B O 1
ATOM 1492 N N . PHE B 1 22 ? -8.977 -21.484 -15.312 1 91.56 22 PHE B N 1
ATOM 1493 C CA . PHE B 1 22 ? -10.047 -21.234 -16.281 1 91.56 22 PHE B CA 1
ATOM 1494 C C . PHE B 1 22 ? -10.758 -22.516 -16.656 1 91.56 22 PHE B C 1
ATOM 1496 O O . PHE B 1 22 ? -11.984 -22.609 -16.594 1 91.56 22 PHE B O 1
ATOM 1503 N N . LYS B 1 23 ? -10.031 -23.5 -16.969 1 92.56 23 LYS B N 1
ATOM 1504 C CA . LYS B 1 23 ? -10.578 -24.766 -17.438 1 92.56 23 LYS B CA 1
ATOM 1505 C C . LYS B 1 23 ? -11.344 -25.484 -16.328 1 92.56 23 LYS B C 1
ATOM 1507 O O . LYS B 1 23 ? -12.43 -26.016 -16.562 1 92.56 23 LYS B O 1
ATOM 1512 N N . GLU B 1 24 ? -10.789 -25.391 -15.18 1 90.5 24 GLU B N 1
ATOM 1513 C CA . GLU B 1 24 ? -11.328 -26.219 -14.109 1 90.5 24 GLU B CA 1
ATOM 1514 C C . GLU B 1 24 ? -12.398 -25.469 -13.32 1 90.5 24 GLU B C 1
ATOM 1516 O O . GLU B 1 24 ? -13.352 -26.062 -12.828 1 90.5 24 GLU B O 1
ATOM 1521 N N . TYR B 1 25 ? -12.258 -24.141 -13.273 1 88.5 25 TYR B N 1
ATOM 1522 C CA . TYR B 1 25 ? -13.133 -23.422 -12.359 1 88.5 25 TYR B CA 1
ATOM 1523 C C . TYR B 1 25 ? -13.82 -22.25 -13.062 1 88.5 25 TYR B C 1
ATOM 1525 O O . TYR B 1 25 ? -14.617 -21.531 -12.453 1 88.5 25 TYR B O 1
ATOM 1533 N N . GLY B 1 26 ? -13.547 -22.016 -14.242 1 88.19 26 GLY B N 1
ATOM 1534 C CA . GLY B 1 26 ? -14.141 -20.891 -14.961 1 88.19 26 GLY B CA 1
ATOM 1535 C C . GLY B 1 26 ? -13.641 -19.547 -14.5 1 88.19 26 GLY B C 1
ATOM 1536 O O . GLY B 1 26 ? -14.281 -18.516 -14.742 1 88.19 26 GLY B O 1
ATOM 1537 N N . LEU B 1 27 ? -12.508 -19.594 -13.859 1 88.62 27 LEU B N 1
ATOM 1538 C CA . LEU B 1 27 ? -11.938 -18.359 -13.336 1 88.62 27 LEU B CA 1
ATOM 1539 C C . LEU B 1 27 ? -10.961 -17.75 -14.336 1 88.62 27 LEU B C 1
ATOM 1541 O O . LEU B 1 27 ? -9.992 -18.391 -14.734 1 88.62 27 LEU B O 1
ATOM 1545 N N . SER B 1 28 ? -11.258 -16.547 -14.719 1 91.81 28 SER B N 1
ATOM 1546 C CA . SER B 1 28 ? -10.367 -15.836 -15.633 1 91.81 28 SER B CA 1
ATOM 1547 C C . SER B 1 28 ? -9.391 -14.953 -14.867 1 91.81 28 SER B C 1
ATOM 1549 O O . SER B 1 28 ? -9.805 -14.023 -14.164 1 91.81 28 SER B O 1
ATOM 1551 N N . LEU B 1 29 ? -8.156 -15.203 -15.016 1 93.62 29 LEU B N 1
ATOM 1552 C CA . LEU B 1 29 ? -7.09 -14.414 -14.398 1 93.62 29 LEU B CA 1
ATOM 1553 C C . LEU B 1 29 ? -6.387 -13.547 -15.43 1 93.62 29 LEU B C 1
ATOM 1555 O O . LEU B 1 29 ? -5.934 -14.039 -16.469 1 93.62 29 LEU B O 1
ATOM 1559 N N . GLU B 1 30 ? -6.348 -12.305 -15.234 1 94.5 30 GLU B N 1
ATOM 1560 C CA . GLU B 1 30 ? -5.59 -11.398 -16.094 1 94.5 30 GLU B CA 1
ATOM 1561 C C . GLU B 1 30 ? -4.133 -11.312 -15.648 1 94.5 30 GLU B C 1
ATOM 1563 O O . GLU B 1 30 ? -3.84 -10.82 -14.555 1 94.5 30 GLU B O 1
ATOM 1568 N N . LEU B 1 31 ? -3.209 -11.695 -16.547 1 94.88 31 LEU B N 1
ATOM 1569 C CA . LEU B 1 31 ? -1.783 -11.664 -16.25 1 94.88 31 LEU B CA 1
ATOM 1570 C C . LEU B 1 31 ? -1.011 -10.93 -17.328 1 94.88 31 LEU B C 1
ATOM 1572 O O . LEU B 1 31 ? -1.19 -11.203 -18.531 1 94.88 31 LEU B O 1
ATOM 1576 N N . PRO B 1 32 ? -0.128 -10.047 -16.953 1 95.38 32 PRO B N 1
ATOM 1577 C CA . PRO B 1 32 ? 0.041 -9.484 -15.617 1 95.38 32 PRO B CA 1
ATOM 1578 C C . PRO B 1 32 ? -1.156 -8.648 -15.172 1 95.38 32 PRO B C 1
ATOM 1580 O O . PRO B 1 32 ? -1.853 -8.07 -16 1 95.38 32 PRO B O 1
AT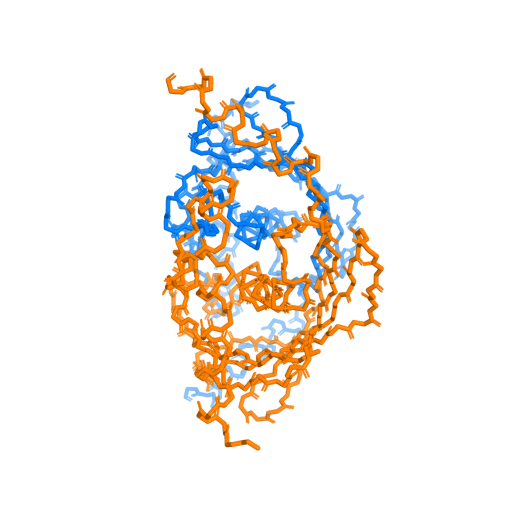OM 1583 N N . PRO B 1 33 ? -1.38 -8.594 -13.852 1 96.25 33 PRO B N 1
ATOM 1584 C CA . PRO B 1 33 ? -2.488 -7.766 -13.375 1 96.25 33 PRO B CA 1
ATOM 1585 C C . PRO B 1 33 ? -2.287 -6.281 -13.68 1 96.25 33 PRO B C 1
ATOM 1587 O O . PRO B 1 33 ? -1.16 -5.844 -13.93 1 96.25 33 PRO B O 1
ATOM 1590 N N . LYS B 1 34 ? -3.385 -5.484 -13.656 1 97.25 34 LYS B N 1
ATOM 1591 C CA . LYS B 1 34 ? -3.344 -4.059 -13.977 1 97.25 34 LYS B CA 1
ATOM 1592 C C . LYS B 1 34 ? -2.43 -3.307 -13.016 1 97.25 34 LYS B C 1
ATOM 1594 O O . LYS B 1 34 ? -1.677 -2.424 -13.43 1 97.25 34 LYS B O 1
ATOM 1599 N N . SER B 1 35 ? -2.506 -3.654 -11.773 1 97.19 35 SER B N 1
ATOM 1600 C CA . SER B 1 35 ? -1.658 -2.986 -10.789 1 97.19 35 SER B CA 1
ATOM 1601 C C . SER B 1 35 ? -0.181 -3.174 -11.117 1 97.19 35 SER B C 1
ATOM 1603 O O . SER B 1 35 ? 0.612 -2.236 -10.992 1 97.19 35 SER B O 1
ATOM 1605 N N . PHE B 1 36 ? 0.19 -4.391 -11.531 1 98.12 36 PHE B N 1
ATOM 1606 C CA . PHE B 1 36 ? 1.554 -4.727 -11.922 1 98.12 36 PHE B CA 1
ATOM 1607 C C . PHE B 1 36 ? 1.986 -3.908 -13.133 1 98.12 36 PHE B C 1
ATOM 1609 O O . PHE B 1 36 ? 3.094 -3.367 -13.156 1 98.12 36 PHE B O 1
ATOM 1616 N N . GLN B 1 37 ? 1.109 -3.777 -14.047 1 97.75 37 GLN B N 1
ATOM 1617 C CA . GLN B 1 37 ? 1.379 -3.006 -15.258 1 97.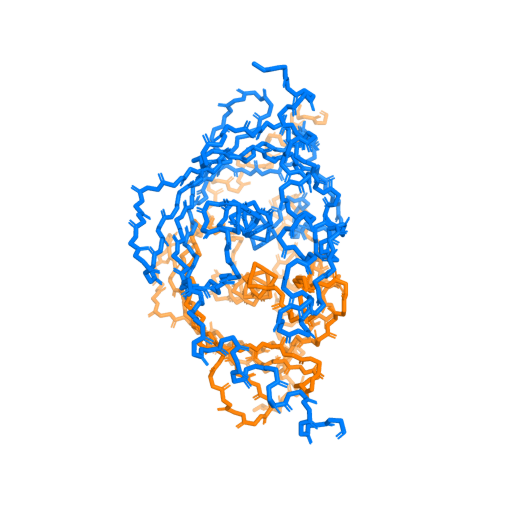75 37 GLN B CA 1
ATOM 1618 C C . GLN B 1 37 ? 1.477 -1.515 -14.953 1 97.75 37 GLN B C 1
ATOM 1620 O O . GLN B 1 37 ? 2.379 -0.832 -15.438 1 97.75 37 GLN B O 1
ATOM 1625 N N . GLU B 1 38 ? 0.575 -1.043 -14.125 1 97.38 38 GLU B N 1
ATOM 1626 C CA . GLU B 1 38 ? 0.54 0.374 -13.773 1 97.38 38 GLU B CA 1
ATOM 1627 C C . GLU B 1 38 ? 1.841 0.81 -13.109 1 97.38 38 GLU B C 1
ATOM 1629 O O . GLU B 1 38 ? 2.303 1.935 -13.312 1 97.38 38 GLU B O 1
ATOM 1634 N N . MET B 1 39 ? 2.447 -0.131 -12.422 1 97.56 39 MET B N 1
ATOM 1635 C CA . MET B 1 39 ? 3.668 0.204 -11.695 1 97.56 39 MET B CA 1
ATOM 1636 C C . MET B 1 39 ? 4.902 -0.101 -12.531 1 97.56 39 MET B C 1
ATOM 1638 O O . MET B 1 39 ? 6.031 0.063 -12.07 1 97.56 39 MET B O 1
ATOM 1642 N N . LYS B 1 40 ? 4.699 -0.634 -13.719 1 98.12 40 LYS B N 1
ATOM 1643 C CA . LYS B 1 40 ? 5.777 -1 -14.633 1 98.12 40 LYS B CA 1
ATOM 1644 C C . LYS B 1 40 ? 6.746 -1.979 -13.977 1 98.12 40 LYS B C 1
ATOM 1646 O O . LYS B 1 40 ? 7.965 -1.85 -14.117 1 98.12 40 LYS B O 1
ATOM 1651 N N . ALA B 1 41 ? 6.184 -2.912 -13.211 1 98.25 41 ALA B N 1
ATOM 1652 C CA . ALA B 1 41 ? 6.973 -3.926 -12.516 1 98.25 41 ALA B CA 1
ATOM 1653 C C . ALA B 1 41 ? 7.555 -4.938 -13.492 1 98.25 41 ALA B C 1
ATOM 1655 O O . ALA B 1 41 ? 6.988 -5.172 -14.562 1 98.25 41 ALA B O 1
ATOM 1656 N N . GLU B 1 42 ? 8.703 -5.5 -13.062 1 97.56 42 GLU B N 1
ATOM 1657 C CA . GLU B 1 42 ? 9.359 -6.5 -13.898 1 97.56 42 GLU B CA 1
ATOM 1658 C C . GLU B 1 42 ? 9.93 -7.633 -13.047 1 97.56 42 GLU B C 1
ATOM 1660 O O . GLU B 1 42 ? 10.648 -7.387 -12.07 1 97.56 42 GLU B O 1
ATOM 1665 N N . PHE B 1 43 ? 9.625 -8.898 -13.484 1 97.62 43 PHE B N 1
ATOM 1666 C CA . PHE B 1 43 ? 10.352 -10.016 -12.883 1 97.62 43 PHE B CA 1
ATOM 1667 C C . PHE B 1 43 ? 11.828 -9.953 -13.258 1 97.62 43 PHE B C 1
ATOM 1669 O O . PHE B 1 43 ? 12.172 -9.742 -14.422 1 97.62 43 PHE B O 1
ATOM 1676 N N . VAL B 1 44 ? 12.641 -10.203 -12.25 1 97.38 44 VAL B N 1
ATOM 1677 C CA . VAL B 1 44 ? 14.078 -10.156 -12.484 1 97.38 44 VAL B CA 1
ATOM 1678 C C . VAL B 1 44 ? 14.68 -11.547 -12.305 1 97.38 44 VAL B C 1
ATOM 1680 O O . VAL B 1 44 ? 15.57 -11.945 -13.055 1 97.38 44 VAL B O 1
ATOM 1683 N N . GLU B 1 45 ? 14.273 -12.203 -11.305 1 96.81 45 GLU B N 1
ATOM 1684 C CA . GLU B 1 45 ? 14.789 -13.531 -10.977 1 96.81 45 GLU B CA 1
ATOM 1685 C C . GLU B 1 45 ? 13.742 -14.367 -10.25 1 96.81 45 GLU B C 1
ATOM 1687 O O . GLU B 1 45 ? 12.977 -13.844 -9.438 1 96.81 45 GLU B O 1
ATOM 1692 N N . PHE B 1 46 ? 13.75 -15.578 -10.602 1 96.88 46 PHE B N 1
ATOM 1693 C CA . PHE B 1 46 ? 12.875 -16.547 -9.961 1 96.88 46 PHE B CA 1
ATOM 1694 C C . PHE B 1 46 ? 13.633 -17.828 -9.633 1 96.88 46 PHE B C 1
ATOM 1696 O O . PHE B 1 46 ? 14.273 -18.422 -10.508 1 96.88 46 PHE B O 1
ATOM 1703 N N . GLU B 1 47 ? 13.609 -18.156 -8.406 1 93.88 47 GLU B N 1
ATOM 1704 C CA . GLU B 1 47 ? 14.102 -19.453 -7.953 1 93.88 47 GLU B CA 1
ATOM 1705 C C . GLU B 1 47 ? 12.961 -20.312 -7.422 1 93.88 47 GLU B C 1
ATOM 1707 O O . GLU B 1 47 ? 12.57 -20.188 -6.258 1 93.88 47 GLU B O 1
ATOM 1712 N N . PRO B 1 48 ? 12.461 -21.219 -8.195 1 85 48 PRO B N 1
ATOM 1713 C CA . PRO B 1 48 ? 11.305 -22.031 -7.801 1 85 48 PRO B CA 1
ATOM 1714 C C . PRO B 1 48 ? 11.586 -22.922 -6.594 1 85 48 PRO B C 1
ATOM 1716 O O . PRO B 1 48 ? 12.68 -23.5 -6.492 1 85 48 PRO B O 1
ATOM 1719 N N . PRO B 1 49 ? 10.648 -22.875 -5.605 1 81 49 PRO B N 1
ATOM 1720 C CA . PRO B 1 49 ? 9.398 -22.109 -5.504 1 81 49 PRO B CA 1
ATOM 1721 C C . PRO B 1 49 ? 9.445 -21.047 -4.402 1 81 49 PRO B C 1
ATOM 1723 O O . PRO B 1 49 ? 8.398 -20.625 -3.902 1 81 49 PRO B O 1
ATOM 1726 N N . LYS B 1 50 ? 10.633 -20.625 -4.195 1 90.69 50 LYS B N 1
ATOM 1727 C CA . LYS B 1 50 ? 10.711 -20.062 -2.855 1 90.69 50 LYS B CA 1
ATOM 1728 C C . LYS B 1 50 ? 11.164 -18.594 -2.906 1 90.69 50 LYS B C 1
ATOM 1730 O O . LYS B 1 50 ? 11.164 -17.906 -1.885 1 90.69 50 LYS B O 1
ATOM 1735 N N . ARG B 1 51 ? 11.562 -18.172 -4.133 1 97.44 51 ARG B N 1
ATOM 1736 C CA . ARG B 1 51 ? 12.117 -16.828 -4.16 1 97.44 51 ARG B CA 1
ATOM 1737 C C . ARG B 1 51 ? 11.781 -16.125 -5.469 1 97.44 51 ARG B C 1
ATOM 1739 O O . ARG B 1 51 ? 11.898 -16.703 -6.547 1 97.44 51 ARG B O 1
ATOM 1746 N N . LEU B 1 52 ? 11.375 -14.867 -5.414 1 98.19 52 LEU B N 1
ATOM 1747 C CA . LEU B 1 52 ? 11.086 -14.016 -6.562 1 98.19 52 LEU B CA 1
ATOM 1748 C C . LEU B 1 52 ? 11.656 -12.617 -6.355 1 98.19 52 LEU B C 1
ATOM 1750 O O . LEU B 1 52 ? 11.539 -12.047 -5.27 1 98.19 52 LEU B O 1
ATOM 1754 N N . VAL B 1 53 ? 12.328 -12.141 -7.348 1 98.69 53 VAL B N 1
ATOM 1755 C CA . VAL B 1 53 ? 12.836 -10.773 -7.34 1 98.69 53 VAL B CA 1
ATOM 1756 C C . VAL B 1 53 ? 12.109 -9.945 -8.391 1 98.69 53 VAL B C 1
ATOM 1758 O O . VAL B 1 53 ? 12 -10.359 -9.547 1 98.69 53 VAL B O 1
ATOM 1761 N N . VAL B 1 54 ? 11.625 -8.781 -8.008 1 98.69 54 VAL B N 1
ATOM 1762 C CA . VAL B 1 54 ? 10.898 -7.875 -8.883 1 98.69 54 VAL B CA 1
ATOM 1763 C C . VAL B 1 54 ? 11.547 -6.496 -8.852 1 98.69 54 VAL B C 1
ATOM 1765 O O . VAL B 1 54 ? 11.953 -6.016 -7.793 1 98.69 54 VAL B O 1
ATOM 1768 N N . ARG B 1 55 ? 11.648 -5.902 -9.992 1 98.75 55 ARG B N 1
ATOM 1769 C CA . ARG B 1 55 ? 12.133 -4.535 -10.125 1 98.75 55 ARG B CA 1
ATOM 1770 C C . ARG B 1 55 ? 10.977 -3.555 -10.281 1 98.75 55 ARG B C 1
ATOM 1772 O O . ARG B 1 55 ? 10.055 -3.799 -11.055 1 98.75 55 ARG B O 1
ATOM 1779 N N . ILE B 1 56 ? 11.07 -2.488 -9.523 1 98.69 56 ILE B N 1
ATOM 1780 C CA . ILE B 1 56 ? 10.078 -1.413 -9.562 1 98.69 56 ILE B CA 1
ATOM 1781 C C . ILE B 1 56 ? 10.773 -0.089 -9.883 1 98.69 56 ILE B C 1
ATOM 1783 O O . ILE B 1 56 ? 11.617 0.378 -9.109 1 98.69 56 ILE B O 1
ATOM 1787 N N . PRO B 1 57 ? 10.383 0.556 -10.969 1 98.81 57 PRO B N 1
ATOM 1788 C CA . PRO B 1 57 ? 10.969 1.866 -11.258 1 98.81 57 PRO B CA 1
ATOM 1789 C C . PRO B 1 57 ? 10.344 2.986 -10.43 1 98.81 57 PRO B C 1
ATOM 1791 O O . PRO B 1 57 ? 9.18 2.891 -10.031 1 98.81 57 PRO B O 1
ATOM 1794 N N . TYR B 1 58 ? 11.211 4.004 -10.195 1 98.56 58 TYR B N 1
ATOM 1795 C CA . TYR B 1 58 ? 10.641 5.23 -9.656 1 98.56 58 TYR B CA 1
ATOM 1796 C C . TYR B 1 58 ? 9.617 5.824 -10.617 1 98.56 58 TYR B C 1
ATOM 1798 O O . TYR B 1 58 ? 9.828 5.832 -11.836 1 98.56 58 TYR B O 1
ATOM 1806 N N . ASP B 1 59 ? 8.547 6.254 -10.164 1 98.19 59 ASP B N 1
ATOM 1807 C CA . ASP B 1 59 ? 7.477 6.887 -10.922 1 98.19 59 ASP B CA 1
ATOM 1808 C C . ASP B 1 59 ? 6.938 8.117 -10.195 1 98.19 59 ASP B C 1
ATOM 1810 O O . ASP B 1 59 ? 6.418 8.008 -9.078 1 98.19 59 ASP B O 1
ATOM 1814 N N . SER B 1 60 ? 7.027 9.305 -10.766 1 97.06 60 SER B N 1
ATOM 1815 C CA . SER B 1 60 ? 6.672 10.57 -10.125 1 97.06 60 SER B CA 1
ATOM 1816 C C . SER B 1 60 ? 5.176 10.648 -9.844 1 97.06 60 SER B C 1
ATOM 1818 O O . SER B 1 60 ? 4.73 11.484 -9.055 1 97.06 60 SER B O 1
ATOM 1820 N N . ARG B 1 61 ? 4.379 9.781 -10.453 1 96.81 61 ARG B N 1
ATOM 1821 C CA . ARG B 1 61 ? 2.938 9.773 -10.219 1 96.81 61 ARG B CA 1
ATOM 1822 C C . ARG B 1 61 ? 2.611 9.281 -8.812 1 96.81 61 ARG B C 1
ATOM 1824 O O . ARG B 1 61 ? 1.508 9.516 -8.312 1 96.81 61 ARG B O 1
ATOM 1831 N N . PHE B 1 62 ? 3.564 8.594 -8.148 1 98.06 62 PHE B N 1
ATOM 1832 C CA . PHE B 1 62 ? 3.264 7.852 -6.934 1 98.06 62 PHE B CA 1
ATOM 1833 C C . PHE B 1 62 ? 4.027 8.43 -5.746 1 98.06 62 PHE B C 1
ATOM 1835 O O . PHE B 1 62 ? 4.473 7.688 -4.867 1 98.06 62 PHE B O 1
ATOM 1842 N N . THR B 1 63 ? 4.133 9.781 -5.742 1 97.44 63 THR B N 1
ATOM 1843 C CA . THR B 1 63 ? 5.004 10.406 -4.754 1 97.44 63 THR B CA 1
ATOM 1844 C C . THR B 1 63 ? 4.184 11.094 -3.664 1 97.44 63 THR B C 1
ATOM 1846 O O . THR B 1 63 ? 3.012 11.406 -3.869 1 97.44 63 THR B O 1
ATOM 1849 N N . ASN B 1 64 ? 4.863 11.266 -2.564 1 96.31 64 ASN B N 1
ATOM 1850 C CA . ASN B 1 64 ? 4.348 12.07 -1.464 1 96.31 64 ASN B CA 1
ATOM 1851 C C . ASN B 1 64 ? 4.594 13.562 -1.695 1 96.31 64 ASN B C 1
ATOM 1853 O O . ASN B 1 64 ? 5.035 13.961 -2.773 1 96.31 64 ASN B O 1
ATOM 1857 N N . PRO B 1 65 ? 4.285 14.43 -0.712 1 95.06 65 PRO B N 1
ATOM 1858 C CA . PRO B 1 65 ? 4.34 15.875 -0.951 1 95.06 65 PRO B CA 1
ATOM 1859 C C . PRO B 1 65 ? 5.746 16.359 -1.284 1 95.06 65 PRO B C 1
ATOM 1861 O O . PRO B 1 65 ? 5.906 17.422 -1.897 1 95.06 65 PRO B O 1
ATOM 1864 N N . VAL B 1 66 ? 6.754 15.625 -0.891 1 92.25 66 VAL B N 1
ATOM 1865 C CA . VAL B 1 66 ? 8.109 16.125 -1.11 1 92.25 66 VAL B CA 1
ATOM 1866 C C . VAL B 1 66 ? 8.75 15.367 -2.273 1 92.25 66 VAL B C 1
ATOM 1868 O O . VAL B 1 66 ? 9.969 15.414 -2.447 1 92.25 66 VAL B O 1
ATOM 1871 N N . GLY B 1 67 ? 8.023 14.547 -3.008 1 94.12 67 GLY B N 1
ATOM 1872 C CA . GLY B 1 67 ? 8.516 13.922 -4.227 1 94.12 67 GLY B CA 1
ATOM 1873 C C . GLY B 1 67 ? 9.156 12.57 -3.988 1 94.12 67 GLY B C 1
ATOM 1874 O O . GLY B 1 67 ? 9.812 12.016 -4.879 1 94.12 67 GLY B O 1
ATOM 1875 N N . ILE B 1 68 ? 9.039 12.117 -2.873 1 95.81 68 ILE B N 1
ATOM 1876 C CA . ILE B 1 68 ? 9.523 10.789 -2.518 1 95.81 68 ILE B CA 1
ATOM 1877 C C . ILE B 1 68 ? 8.438 9.75 -2.803 1 95.81 68 ILE B C 1
ATOM 1879 O O . ILE B 1 68 ? 7.246 10.023 -2.627 1 95.81 68 ILE B O 1
ATOM 1883 N N . PHE B 1 69 ? 8.914 8.578 -3.336 1 97.94 69 PHE B N 1
ATOM 1884 C CA . PHE B 1 69 ? 7.965 7.496 -3.574 1 97.94 69 PHE B CA 1
ATOM 1885 C C . PHE B 1 69 ? 7.191 7.164 -2.303 1 97.94 69 PHE B C 1
ATOM 1887 O O . PHE B 1 69 ? 7.789 6.93 -1.25 1 97.94 69 PHE B O 1
ATOM 1894 N N . GLN B 1 70 ? 5.926 7.223 -2.344 1 98.31 70 GLN B N 1
ATOM 1895 C CA . GLN B 1 70 ? 5.102 7.102 -1.146 1 98.31 70 GLN B CA 1
ATOM 1896 C C . GLN B 1 70 ? 5.242 5.719 -0.517 1 98.31 70 GLN B C 1
ATOM 1898 O O . GLN B 1 70 ? 5.293 4.711 -1.226 1 98.31 70 GLN B O 1
ATOM 1903 N N . GLY B 1 71 ? 5.188 5.586 0.781 1 98.12 71 GLY B N 1
ATOM 1904 C CA . GLY B 1 71 ? 5.262 4.316 1.489 1 98.12 71 GLY B CA 1
ATOM 1905 C C . GLY B 1 71 ? 4.16 3.35 1.104 1 98.12 71 GLY B C 1
ATOM 1906 O O . GLY B 1 71 ? 4.41 2.158 0.911 1 98.12 71 GLY B O 1
ATOM 1907 N N . GLY B 1 72 ? 2.939 3.822 1.077 1 98.5 72 GLY B N 1
ATOM 1908 C CA . GLY B 1 72 ? 1.833 2.994 0.622 1 98.5 72 GLY B CA 1
ATOM 1909 C C . GLY B 1 72 ? 2.061 2.4 -0.756 1 98.5 72 GLY B C 1
ATOM 1910 O O . GLY B 1 72 ? 1.713 1.244 -1.004 1 98.5 72 GLY B O 1
ATOM 1911 N N . MET B 1 73 ? 2.635 3.16 -1.632 1 98.38 73 MET B N 1
ATOM 1912 C CA . MET B 1 73 ? 2.928 2.664 -2.973 1 98.38 73 MET B CA 1
ATOM 1913 C C . MET B 1 73 ? 4.008 1.587 -2.932 1 98.38 73 MET B C 1
ATOM 1915 O O . MET B 1 73 ? 3.984 0.646 -3.727 1 98.38 73 MET B O 1
ATOM 1919 N N . LEU B 1 74 ? 4.93 1.757 -2.039 1 98.69 74 LEU B N 1
ATOM 1920 C CA . LEU B 1 74 ? 5.895 0.679 -1.839 1 98.69 74 LEU B CA 1
ATOM 1921 C C . LEU B 1 74 ? 5.191 -0.598 -1.387 1 98.69 74 LEU B C 1
ATOM 1923 O O . LEU B 1 74 ? 5.586 -1.699 -1.776 1 98.69 74 LEU B O 1
ATOM 1927 N N . CYS B 1 75 ? 4.18 -0.49 -0.518 1 98.88 75 CYS B N 1
ATOM 1928 C CA . CYS B 1 75 ? 3.375 -1.646 -0.135 1 98.88 75 CYS B CA 1
ATOM 1929 C C . CYS B 1 75 ? 2.709 -2.273 -1.354 1 98.88 75 CYS B C 1
ATOM 1931 O O . CYS B 1 75 ? 2.604 -3.498 -1.446 1 98.88 75 CYS B O 1
ATOM 1933 N N . THR B 1 76 ? 2.229 -1.419 -2.273 1 98.62 76 THR B N 1
ATOM 1934 C CA . THR B 1 76 ? 1.673 -1.922 -3.523 1 98.62 76 THR B CA 1
ATOM 1935 C C . THR B 1 76 ? 2.719 -2.717 -4.301 1 98.62 76 THR B C 1
ATOM 1937 O O . THR B 1 76 ? 2.436 -3.811 -4.793 1 98.62 76 THR B O 1
ATOM 1940 N N . ALA B 1 77 ? 3.924 -2.197 -4.395 1 98.81 77 ALA B N 1
ATOM 1941 C CA . ALA B 1 77 ? 5.02 -2.889 -5.07 1 98.81 77 ALA B CA 1
ATOM 1942 C C . ALA B 1 77 ? 5.312 -4.23 -4.41 1 98.81 77 ALA B C 1
ATOM 1944 O O . ALA B 1 77 ? 5.523 -5.234 -5.094 1 98.81 77 ALA B O 1
ATOM 1945 N N . LEU B 1 78 ? 5.324 -4.195 -3.117 1 98.94 78 LEU B N 1
ATOM 1946 C CA . LEU B 1 78 ? 5.531 -5.418 -2.348 1 98.94 78 LEU B CA 1
ATOM 1947 C C . LEU B 1 78 ? 4.43 -6.434 -2.631 1 98.94 78 LEU B C 1
ATOM 1949 O O . LEU B 1 78 ? 4.703 -7.617 -2.822 1 98.94 78 LEU B O 1
ATOM 1953 N N . ASP B 1 79 ? 3.229 -5.992 -2.631 1 98.81 79 ASP B N 1
ATOM 1954 C CA . ASP B 1 79 ? 2.096 -6.859 -2.936 1 98.81 79 ASP B CA 1
ATOM 1955 C C . ASP B 1 79 ? 2.215 -7.445 -4.344 1 98.81 79 ASP B C 1
ATOM 1957 O O . ASP B 1 79 ? 1.912 -8.617 -4.559 1 98.81 79 ASP B O 1
ATOM 1961 N N . ASN B 1 80 ? 2.701 -6.652 -5.289 1 98.44 80 ASN B N 1
ATOM 1962 C CA . ASN B 1 80 ? 2.945 -7.09 -6.66 1 98.44 80 ASN B CA 1
ATOM 1963 C C . ASN B 1 80 ? 4.09 -8.094 -6.73 1 98.44 80 ASN B C 1
ATOM 1965 O O . ASN B 1 80 ? 4.367 -8.648 -7.797 1 98.44 80 ASN B O 1
ATOM 1969 N N . THR B 1 81 ? 4.742 -8.32 -5.684 1 98.75 81 THR B N 1
ATOM 1970 C CA . THR B 1 81 ? 5.816 -9.305 -5.598 1 98.75 81 THR B CA 1
ATOM 1971 C C . THR B 1 81 ? 5.355 -10.531 -4.816 1 98.75 81 THR B C 1
ATOM 1973 O O . THR B 1 81 ? 5.523 -11.664 -5.277 1 98.75 81 THR B O 1
ATOM 1976 N N . PHE B 1 82 ? 4.727 -10.273 -3.695 1 98.75 82 PHE B N 1
ATOM 1977 C CA . PHE B 1 82 ? 4.195 -11.352 -2.871 1 98.75 82 PHE B CA 1
ATOM 1978 C C . PHE B 1 82 ? 3.117 -12.133 -3.623 1 98.75 82 PHE B C 1
ATOM 1980 O O . PHE B 1 82 ? 3.049 -13.359 -3.529 1 98.75 82 PHE B O 1
ATOM 1987 N N . GLY B 1 83 ? 2.238 -11.414 -4.309 1 97.75 83 GLY B N 1
ATOM 1988 C CA . GLY B 1 83 ? 1.146 -12.039 -5.039 1 97.75 83 GLY B CA 1
ATOM 1989 C C . GLY B 1 83 ? 1.605 -13.141 -5.977 1 97.75 83 GLY B C 1
ATOM 1990 O O . GLY B 1 83 ? 1.273 -14.312 -5.777 1 97.75 83 GLY B O 1
ATOM 1991 N N . PRO B 1 84 ? 2.389 -12.773 -6.949 1 97.25 84 PRO B N 1
ATOM 1992 C CA . PRO B 1 84 ? 2.852 -13.797 -7.887 1 97.25 84 PRO B CA 1
ATOM 1993 C C . PRO B 1 84 ? 3.668 -14.891 -7.203 1 97.25 84 PRO B C 1
ATOM 1995 O O . PRO B 1 84 ? 3.562 -16.062 -7.566 1 97.25 84 PRO B O 1
ATOM 1998 N N . LEU B 1 85 ? 4.484 -14.57 -6.227 1 98 85 LEU B N 1
ATOM 1999 C CA . LEU B 1 85 ? 5.234 -15.609 -5.535 1 98 85 LEU B CA 1
ATOM 2000 C C . LEU B 1 85 ? 4.289 -16.594 -4.855 1 98 85 LEU B C 1
ATOM 2002 O O . LEU B 1 85 ? 4.523 -17.812 -4.883 1 98 85 LEU B O 1
ATOM 2006 N N . SER B 1 86 ? 3.264 -16.062 -4.223 1 97.75 86 SER B N 1
ATOM 2007 C CA . SER B 1 86 ? 2.32 -16.938 -3.541 1 97.75 86 SER B CA 1
ATOM 2008 C C . SER B 1 86 ? 1.665 -17.906 -4.52 1 97.75 86 SER B C 1
ATOM 2010 O O . SER B 1 86 ? 1.536 -19.094 -4.223 1 97.75 86 SER B O 1
ATOM 2012 N N . TYR B 1 87 ? 1.268 -17.391 -5.676 1 95.06 87 TYR B N 1
ATOM 2013 C CA . TYR B 1 87 ? 0.66 -18.234 -6.699 1 95.06 87 TYR B CA 1
ATOM 2014 C C . TYR B 1 87 ? 1.643 -19.281 -7.184 1 95.06 87 TYR B C 1
ATOM 2016 O O . TYR B 1 87 ? 1.282 -20.453 -7.328 1 95.06 87 TYR B O 1
ATOM 2024 N N . LEU B 1 88 ? 2.828 -18.906 -7.434 1 95.56 88 LEU B N 1
ATOM 2025 C CA . LEU B 1 88 ? 3.855 -19.797 -7.949 1 95.56 88 LEU B CA 1
ATOM 2026 C C . LEU B 1 88 ? 4.188 -20.891 -6.934 1 95.56 88 LEU B C 1
ATOM 2028 O O . LEU B 1 88 ? 4.395 -22.047 -7.301 1 95.56 88 LEU B O 1
ATOM 2032 N N . ALA B 1 89 ? 4.25 -20.531 -5.688 1 96.56 89 ALA B N 1
ATOM 2033 C CA . ALA B 1 89 ? 4.621 -21.469 -4.625 1 96.56 89 ALA B CA 1
ATOM 2034 C C . ALA B 1 89 ? 3.467 -22.406 -4.293 1 96.56 89 ALA B C 1
ATOM 2036 O O . ALA B 1 89 ? 3.682 -23.594 -4.035 1 96.56 89 ALA B O 1
ATOM 2037 N N . ALA B 1 90 ? 2.26 -21.875 -4.289 1 95.38 90 ALA B N 1
ATOM 2038 C CA . ALA B 1 90 ? 1.1 -22.656 -3.871 1 95.38 90 ALA B CA 1
ATOM 2039 C C . ALA B 1 90 ? 0.505 -23.438 -5.047 1 95.38 90 ALA B C 1
ATOM 2041 O O . ALA B 1 90 ? -0.247 -24.391 -4.852 1 95.38 90 ALA B O 1
ATOM 2042 N N . LYS B 1 91 ? 0.731 -22.875 -6.309 1 91.31 91 LYS B N 1
ATOM 2043 C CA . LYS B 1 91 ? 0.131 -23.406 -7.531 1 91.31 91 LYS B CA 1
ATOM 2044 C C . LYS B 1 91 ? -1.393 -23.359 -7.457 1 91.31 91 LYS B C 1
ATOM 2046 O O . LYS B 1 91 ? -2.07 -24.25 -7.98 1 91.31 91 LYS B O 1
ATOM 2051 N N . ARG B 1 92 ? -1.909 -22.453 -6.613 1 90.75 92 ARG B N 1
ATOM 2052 C CA . ARG B 1 92 ? -3.318 -22.125 -6.414 1 90.75 92 ARG B CA 1
ATOM 2053 C C . ARG B 1 92 ? -3.512 -20.641 -6.156 1 90.75 92 ARG B C 1
ATOM 2055 O O . ARG B 1 92 ? -2.582 -19.953 -5.727 1 90.75 92 ARG B O 1
ATOM 2062 N N . PRO B 1 93 ? -4.754 -20.156 -6.461 1 92.75 93 PRO B N 1
ATOM 2063 C CA . PRO B 1 93 ? -5.023 -18.766 -6.059 1 92.75 93 PRO B CA 1
ATOM 2064 C C . PRO B 1 93 ? -4.898 -18.562 -4.551 1 92.75 93 PRO B C 1
ATOM 2066 O O . PRO B 1 93 ? -5.227 -19.469 -3.771 1 92.75 93 PRO B O 1
ATOM 2069 N N . CYS B 1 94 ? -4.391 -17.438 -4.242 1 96 94 CYS B N 1
ATOM 2070 C CA . CYS B 1 94 ? -4.211 -17.062 -2.846 1 96 94 CYS B CA 1
ATOM 2071 C C . CYS B 1 94 ? -4.867 -15.711 -2.562 1 96 94 CYS B C 1
ATOM 2073 O O . CYS B 1 94 ? -5.043 -14.898 -3.473 1 96 94 CYS B O 1
ATOM 2075 N N . VAL B 1 95 ? -5.238 -15.531 -1.301 1 95.81 95 VAL B N 1
ATOM 2076 C CA . VAL B 1 95 ? -5.801 -14.266 -0.837 1 95.81 95 VAL B CA 1
ATOM 2077 C C . VAL B 1 95 ? -4.957 -13.719 0.316 1 95.81 95 VAL B C 1
ATOM 2079 O O . VAL B 1 95 ? -4.711 -14.422 1.298 1 95.81 95 VAL B O 1
ATOM 2082 N N . THR B 1 96 ? -4.547 -12.539 0.162 1 98.19 96 THR B N 1
ATOM 2083 C CA . THR B 1 96 ? -3.725 -11.906 1.19 1 98.19 96 THR B CA 1
ATOM 2084 C C . THR B 1 96 ? -4.566 -11.562 2.416 1 98.19 96 THR B C 1
ATOM 2086 O O . THR B 1 96 ? -5.641 -10.969 2.293 1 98.19 96 THR B O 1
ATOM 2089 N N . THR B 1 97 ? -4.047 -11.922 3.594 1 98.62 97 THR B N 1
ATOM 2090 C CA . THR B 1 97 ? -4.789 -11.625 4.816 1 98.62 97 THR B CA 1
ATOM 2091 C C . THR B 1 97 ? -4.172 -10.438 5.555 1 98.62 97 THR B C 1
ATOM 2093 O O . THR B 1 97 ? -4.855 -9.758 6.316 1 98.62 97 THR B O 1
ATOM 2096 N N . ASP B 1 98 ? -2.939 -10.258 5.379 1 98.88 98 ASP B N 1
ATOM 2097 C CA . ASP B 1 98 ? -2.283 -9.133 6.027 1 98.88 98 ASP B CA 1
ATOM 2098 C C . ASP B 1 98 ? -0.998 -8.75 5.297 1 98.88 98 ASP B C 1
ATOM 2100 O O . ASP B 1 98 ? -0.457 -9.539 4.527 1 98.88 98 ASP B O 1
ATOM 2104 N N . LEU B 1 99 ? -0.528 -7.605 5.512 1 98.94 99 LEU B N 1
ATOM 2105 C CA . LEU B 1 99 ? 0.702 -7.031 4.977 1 98.94 99 LEU B CA 1
ATOM 2106 C C . LEU B 1 99 ? 1.286 -6.004 5.941 1 98.94 99 LEU B C 1
ATOM 2108 O O . LEU B 1 99 ? 0.644 -4.996 6.25 1 98.94 99 LEU B O 1
ATOM 2112 N N . SER B 1 100 ? 2.48 -6.285 6.41 1 98.94 100 SER B N 1
ATOM 2113 C CA . SER B 1 100 ? 3.152 -5.422 7.375 1 98.94 100 SER B CA 1
ATOM 2114 C C . SER B 1 100 ? 4.52 -4.98 6.863 1 98.94 100 SER B C 1
ATOM 2116 O O . SER B 1 100 ? 5.371 -5.812 6.555 1 98.94 100 SER B O 1
ATOM 2118 N N . THR B 1 101 ? 4.723 -3.693 6.848 1 98.94 101 THR B N 1
ATOM 2119 C CA . THR B 1 101 ? 5.957 -3.162 6.281 1 98.94 101 THR B CA 1
ATOM 2120 C C . THR B 1 101 ? 6.621 -2.189 7.254 1 98.94 101 THR B C 1
ATOM 2122 O O . THR B 1 101 ? 5.945 -1.38 7.891 1 98.94 101 THR B O 1
ATOM 2125 N N . GLN B 1 102 ? 7.883 -2.295 7.355 1 98.94 102 GLN B N 1
ATOM 2126 C CA . GLN B 1 102 ? 8.727 -1.313 8.031 1 98.94 102 GLN B CA 1
ATOM 2127 C C . GLN B 1 102 ? 9.602 -0.558 7.035 1 98.94 102 GLN B C 1
ATOM 2129 O O . GLN B 1 102 ? 10.219 -1.165 6.16 1 98.94 102 GLN B O 1
ATOM 2134 N N . PHE B 1 103 ? 9.672 0.733 7.207 1 98.81 103 PHE B N 1
ATOM 2135 C CA . PHE B 1 103 ? 10.406 1.594 6.289 1 98.81 103 PHE B CA 1
ATOM 2136 C C . PHE B 1 103 ? 11.664 2.137 6.945 1 98.81 103 PHE B C 1
ATOM 2138 O O . PHE B 1 103 ? 11.625 2.598 8.086 1 98.81 103 PHE B O 1
ATOM 2145 N N . PHE B 1 104 ? 12.797 2.141 6.137 1 98.38 104 PHE B N 1
ATOM 2146 C CA . PHE B 1 104 ? 14.07 2.535 6.723 1 98.38 104 PHE B CA 1
ATOM 2147 C C . PHE B 1 104 ? 14.688 3.689 5.941 1 98.38 104 PHE B C 1
ATOM 2149 O O . PHE B 1 104 ? 15.414 4.508 6.508 1 98.38 104 PHE B O 1
ATOM 2156 N N . ARG B 1 105 ? 14.484 3.686 4.652 1 97.69 105 ARG B N 1
ATOM 2157 C CA . ARG B 1 105 ? 15.047 4.707 3.771 1 97.69 105 ARG B CA 1
ATOM 2158 C C . ARG B 1 105 ? 14.039 5.133 2.711 1 97.69 105 ARG B C 1
ATOM 2160 O O . ARG B 1 105 ? 13.086 4.406 2.426 1 97.69 105 ARG B O 1
ATOM 2167 N N . THR B 1 106 ? 14.273 6.305 2.201 1 96.75 106 THR B N 1
ATOM 2168 C CA . THR B 1 106 ? 13.398 6.82 1.158 1 96.75 106 THR B CA 1
ATOM 2169 C C . THR B 1 106 ? 13.734 6.191 -0.191 1 96.75 106 THR B C 1
ATOM 2171 O O . THR B 1 106 ? 14.859 5.738 -0.407 1 96.75 106 THR B O 1
ATOM 2174 N N . PHE B 1 107 ? 12.773 6.043 -1.009 1 97.94 107 PHE B N 1
ATOM 2175 C CA . PHE B 1 107 ? 12.914 5.754 -2.432 1 97.94 107 PHE B CA 1
ATOM 2176 C C . PHE B 1 107 ? 12.703 7.012 -3.262 1 97.94 107 PHE B C 1
ATOM 2178 O O . PHE B 1 107 ? 11.562 7.445 -3.463 1 97.94 107 PHE B O 1
ATOM 2185 N N . SER B 1 108 ? 13.797 7.602 -3.715 1 96.19 108 SER B N 1
ATOM 2186 C CA . SER B 1 108 ? 13.789 8.906 -4.371 1 96.19 108 SER B CA 1
ATOM 2187 C C . SER B 1 108 ? 14.125 8.781 -5.855 1 96.19 108 SER B C 1
ATOM 2189 O O . SER B 1 108 ? 14.531 7.711 -6.312 1 96.19 108 SER B O 1
ATOM 2191 N N . PRO B 1 109 ? 13.875 9.859 -6.559 1 95.38 109 PRO B N 1
ATOM 2192 C CA . PRO B 1 109 ? 14.18 9.828 -7.992 1 95.38 109 PRO B CA 1
ATOM 2193 C C . PRO B 1 109 ? 15.633 9.453 -8.273 1 95.38 109 PRO B C 1
ATOM 2195 O O . PRO B 1 109 ? 15.922 8.852 -9.312 1 95.38 109 PRO B O 1
ATOM 2198 N N . LYS B 1 110 ? 16.484 9.734 -7.398 1 95.5 110 LYS B N 1
ATOM 2199 C CA . LYS B 1 110 ? 17.891 9.461 -7.605 1 95.5 110 LYS B CA 1
ATOM 2200 C C . LYS B 1 110 ? 18.172 7.957 -7.641 1 95.5 110 LYS B C 1
ATOM 2202 O O . LYS B 1 110 ? 19.172 7.512 -8.203 1 95.5 110 LYS B O 1
ATOM 2207 N N . ASP B 1 111 ? 17.375 7.156 -7.043 1 96.94 111 ASP B N 1
ATOM 2208 C CA . ASP B 1 111 ? 17.547 5.707 -7.004 1 96.94 111 ASP B CA 1
ATOM 2209 C C . ASP B 1 111 ? 17.188 5.074 -8.352 1 96.94 111 ASP B C 1
ATOM 2211 O O . ASP B 1 111 ? 17.703 4.012 -8.695 1 96.94 111 ASP B O 1
ATOM 2215 N N . GLU B 1 112 ? 16.25 5.637 -9.078 1 97.5 112 GLU B N 1
ATOM 2216 C CA . GLU B 1 112 ? 15.742 5.176 -10.367 1 97.5 112 GLU B CA 1
ATOM 2217 C C . GLU B 1 112 ? 14.82 3.971 -10.203 1 97.5 112 GLU B C 1
ATOM 2219 O O . GLU B 1 112 ? 13.773 3.893 -10.844 1 97.5 112 GLU B O 1
ATOM 2224 N N . TYR B 1 113 ? 15.297 2.959 -9.414 1 98.69 113 TYR B N 1
ATOM 2225 C CA . TYR B 1 113 ? 14.469 1.785 -9.164 1 98.69 113 TYR B CA 1
ATOM 2226 C C . TYR B 1 113 ? 14.797 1.174 -7.805 1 98.69 113 TYR B C 1
ATOM 2228 O O . TYR B 1 113 ? 15.75 1.584 -7.141 1 98.69 113 TYR B O 1
ATOM 2236 N N . VAL B 1 114 ? 13.938 0.225 -7.402 1 98.88 114 VAL B N 1
ATOM 2237 C CA . VAL B 1 114 ? 14.258 -0.658 -6.285 1 98.88 114 VAL B CA 1
ATOM 2238 C C . VAL B 1 114 ? 14.086 -2.113 -6.711 1 98.88 114 VAL B C 1
ATOM 2240 O O . VAL B 1 114 ? 13.391 -2.404 -7.688 1 98.88 114 VAL B O 1
ATOM 2243 N N . LEU B 1 115 ? 14.773 -2.979 -5.992 1 98.88 115 LEU B N 1
ATOM 2244 C CA . LEU B 1 115 ? 14.578 -4.422 -6.113 1 98.88 115 LEU B CA 1
ATOM 2245 C C . LEU B 1 115 ? 13.883 -4.98 -4.875 1 98.88 115 LEU B C 1
ATOM 2247 O O . LEU B 1 115 ? 14.281 -4.676 -3.746 1 98.88 115 LEU B O 1
ATOM 2251 N N . ILE B 1 116 ? 12.914 -5.746 -5.152 1 98.94 116 ILE B N 1
ATOM 2252 C CA . ILE B 1 116 ? 12.188 -6.422 -4.082 1 98.94 116 ILE B CA 1
ATOM 2253 C C . ILE B 1 116 ? 12.438 -7.926 -4.16 1 98.94 116 ILE B C 1
ATOM 2255 O O . ILE B 1 116 ? 12.102 -8.57 -5.156 1 98.94 116 ILE B O 1
ATOM 2259 N N . GLU B 1 117 ? 13.03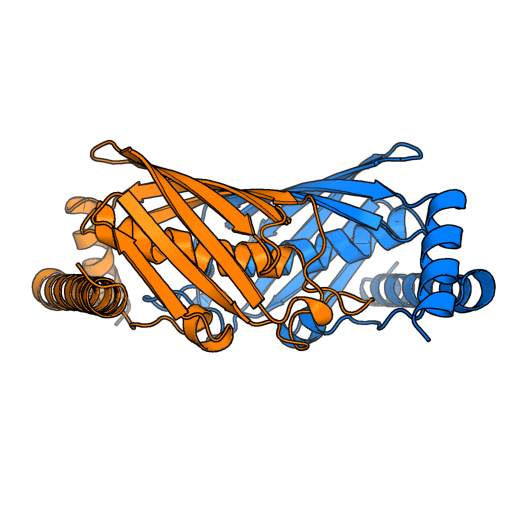9 -8.43 -3.152 1 98.88 117 GLU B N 1
ATOM 2260 C CA . GLU B 1 117 ? 13.258 -9.875 -3.045 1 98.88 117 GLU B CA 1
ATOM 2261 C C . GLU B 1 117 ? 12.32 -10.5 -2.018 1 98.88 117 GLU B C 1
ATOM 2263 O O . GLU B 1 117 ? 12.398 -10.195 -0.827 1 98.88 117 GLU B O 1
ATOM 2268 N N . ALA B 1 118 ? 11.469 -11.352 -2.473 1 98.88 118 ALA B N 1
ATOM 2269 C CA . ALA B 1 118 ? 10.516 -12.039 -1.606 1 98.88 118 ALA B CA 1
ATOM 2270 C C . ALA B 1 118 ? 10.867 -13.523 -1.476 1 98.88 118 ALA B C 1
ATOM 2272 O O . ALA B 1 118 ? 11.32 -14.141 -2.438 1 98.88 118 ALA B O 1
ATOM 2273 N N . LYS B 1 119 ? 10.586 -14.023 -0.294 1 98.81 119 LYS B N 1
ATOM 2274 C CA . LYS B 1 119 ? 10.859 -15.43 -0.012 1 98.81 119 LYS B CA 1
ATOM 2275 C C . LYS B 1 119 ? 9.727 -16.062 0.789 1 98.81 119 LYS B C 1
ATOM 2277 O O . LYS B 1 119 ? 9.125 -15.406 1.646 1 98.81 119 LYS B O 1
ATOM 2282 N N . VAL B 1 120 ? 9.547 -17.328 0.553 1 98.75 120 VAL B N 1
ATOM 2283 C CA . VAL B 1 120 ? 8.625 -18.109 1.374 1 98.75 120 VAL B CA 1
ATOM 2284 C C . VAL B 1 120 ? 9.289 -18.469 2.699 1 98.75 120 VAL B C 1
ATOM 2286 O O . VAL B 1 120 ? 10.383 -19.047 2.717 1 98.75 120 VAL B O 1
ATOM 2289 N N . VAL B 1 121 ? 8.609 -18.141 3.762 1 98.56 121 VAL B N 1
ATOM 2290 C CA . VAL B 1 121 ? 9.125 -18.438 5.094 1 98.56 121 VAL B CA 1
ATOM 2291 C C . VAL B 1 121 ? 8.523 -19.75 5.598 1 98.56 121 VAL B C 1
ATOM 2293 O O . VAL B 1 121 ? 9.227 -20.578 6.18 1 98.56 121 VAL B O 1
ATOM 2296 N N . SER B 1 122 ? 7.246 -19.891 5.375 1 98.38 122 SER B N 1
ATOM 2297 C CA . SER B 1 122 ? 6.512 -21.078 5.797 1 98.38 122 SER B CA 1
ATOM 2298 C C . SER B 1 122 ? 5.293 -21.328 4.914 1 98.38 122 SER B C 1
ATOM 2300 O O . SER B 1 122 ? 4.684 -20.375 4.414 1 98.38 122 SER B O 1
ATOM 2302 N N . LYS B 1 123 ? 5.012 -22.578 4.801 1 97.62 123 LYS B N 1
ATOM 2303 C CA . LYS B 1 123 ? 3.869 -22.953 3.977 1 97.62 123 LYS B CA 1
ATOM 2304 C C . LYS B 1 123 ? 3.186 -24.203 4.539 1 97.62 123 LYS B C 1
ATOM 2306 O O . LYS B 1 123 ? 3.834 -25.234 4.75 1 97.62 123 LYS B O 1
ATOM 2311 N N . SER B 1 124 ? 1.995 -24.094 4.816 1 96.94 124 SER B N 1
ATOM 2312 C CA . SER B 1 124 ? 1.094 -25.219 5.098 1 96.94 124 SER B CA 1
ATOM 2313 C C . SER B 1 124 ? 0.103 -25.422 3.957 1 96.94 124 SER B C 1
ATOM 2315 O O . SER B 1 124 ? 0.111 -24.688 2.975 1 96.94 124 SER B O 1
ATOM 2317 N N . PRO B 1 125 ? -0.781 -26.344 4.066 1 95.44 125 PRO B N 1
ATOM 2318 C CA . PRO B 1 125 ? -1.759 -26.547 2.994 1 95.44 125 PRO B CA 1
ATOM 2319 C C . PRO B 1 125 ? -2.727 -25.391 2.84 1 95.44 125 PRO B C 1
ATOM 2321 O O . PRO B 1 125 ? -3.238 -25.141 1.744 1 95.44 125 PRO B O 1
ATOM 2324 N N . ALA B 1 126 ? -2.896 -24.656 3.924 1 96.56 126 ALA B N 1
ATOM 2325 C CA . ALA B 1 126 ? -3.965 -23.672 3.887 1 96.56 126 ALA B CA 1
ATOM 2326 C C . ALA B 1 126 ? -3.4 -22.25 3.986 1 96.56 126 ALA B C 1
AT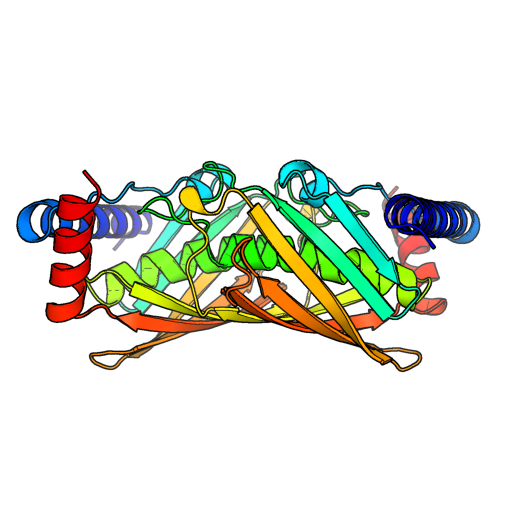OM 2328 O O . ALA B 1 126 ? -4.086 -21.281 3.674 1 96.56 126 ALA B O 1
ATOM 2329 N N . MET B 1 127 ? -2.135 -22.125 4.438 1 97.94 127 MET B N 1
ATOM 2330 C CA . MET B 1 127 ? -1.595 -20.797 4.699 1 97.94 127 MET B CA 1
ATOM 2331 C C . MET B 1 127 ? -0.122 -20.719 4.309 1 97.94 127 MET B C 1
ATOM 2333 O O . MET B 1 127 ? 0.582 -21.734 4.328 1 97.94 127 MET B O 1
ATOM 2337 N N . MET B 1 128 ? 0.304 -19.562 3.994 1 98.44 128 MET B N 1
ATOM 2338 C CA . MET B 1 128 ? 1.702 -19.312 3.658 1 98.44 128 MET B CA 1
ATOM 2339 C C . MET B 1 128 ? 2.148 -17.953 4.191 1 98.44 128 MET B C 1
ATOM 2341 O O . MET B 1 128 ? 1.397 -16.984 4.129 1 98.44 128 MET B O 1
ATOM 2345 N N . THR B 1 129 ? 3.314 -17.938 4.738 1 98.81 129 THR B N 1
ATOM 2346 C CA . THR B 1 129 ? 3.943 -16.703 5.176 1 98.81 129 THR B CA 1
ATOM 2347 C C . THR B 1 129 ? 5.164 -16.375 4.32 1 98.81 129 THR B C 1
ATOM 2349 O O . THR B 1 129 ? 5.961 -17.266 4.012 1 98.81 129 THR B O 1
ATOM 2352 N N . MET B 1 130 ? 5.27 -15.133 3.928 1 98.88 130 MET B N 1
ATOM 2353 C CA . MET B 1 130 ? 6.395 -14.672 3.123 1 98.88 130 MET B CA 1
ATOM 2354 C C . MET B 1 130 ? 7.016 -13.414 3.725 1 98.88 130 MET B C 1
ATOM 2356 O O . MET B 1 130 ? 6.355 -12.695 4.473 1 98.88 130 MET B O 1
ATOM 2360 N N . GLN B 1 131 ? 8.242 -13.227 3.381 1 98.94 131 GLN B N 1
ATOM 2361 C CA . GLN B 1 131 ? 8.961 -12.008 3.74 1 98.94 131 GLN B CA 1
ATOM 2362 C C . GLN B 1 131 ? 9.672 -11.414 2.529 1 98.94 131 GLN B C 1
ATOM 2364 O O . GLN B 1 131 ? 9.961 -12.117 1.562 1 98.94 131 GLN B O 1
ATOM 2369 N N . ALA B 1 132 ? 9.914 -10.102 2.602 1 98.94 132 ALA B N 1
ATOM 2370 C CA . ALA B 1 132 ? 10.602 -9.453 1.492 1 98.94 132 ALA B CA 1
ATOM 2371 C C . ALA B 1 132 ? 11.484 -8.312 1.992 1 98.94 132 ALA B C 1
ATOM 2373 O O . ALA B 1 132 ? 11.211 -7.723 3.043 1 98.94 132 ALA B O 1
ATOM 2374 N N . GLU B 1 133 ? 12.484 -8.078 1.285 1 98.94 133 GLU B N 1
ATOM 2375 C CA . GLU B 1 133 ? 13.336 -6.902 1.43 1 98.94 133 GLU B CA 1
ATOM 2376 C C . GLU B 1 133 ? 13.281 -6.023 0.185 1 98.94 133 GLU B C 1
ATOM 2378 O O . GLU B 1 133 ? 13.227 -6.527 -0.938 1 98.94 133 GLU B O 1
ATOM 2383 N N . VAL B 1 134 ? 13.266 -4.73 0.41 1 98.94 134 VAL B N 1
ATOM 2384 C CA . VAL B 1 134 ? 13.383 -3.736 -0.65 1 98.94 134 VAL B CA 1
ATOM 2385 C C . VAL B 1 134 ? 14.75 -3.062 -0.579 1 98.94 134 VAL B C 1
ATOM 2387 O O . VAL B 1 134 ? 15.125 -2.516 0.461 1 98.94 134 VAL B O 1
ATOM 2390 N N . ARG B 1 135 ? 15.445 -3.119 -1.686 1 98.94 135 ARG B N 1
ATOM 2391 C CA . ARG B 1 135 ? 16.766 -2.49 -1.72 1 98.94 135 ARG B CA 1
ATOM 2392 C C . ARG B 1 135 ? 16.906 -1.583 -2.938 1 98.94 135 ARG B C 1
ATOM 2394 O O . ARG B 1 135 ? 16.375 -1.891 -4.012 1 98.94 135 ARG B O 1
ATOM 2401 N N . ASN B 1 136 ? 17.656 -0.485 -2.725 1 98.56 136 ASN B N 1
ATOM 2402 C CA . ASN B 1 136 ? 17.969 0.373 -3.861 1 98.56 136 ASN B CA 1
ATOM 2403 C C . ASN B 1 136 ? 19.188 -0.139 -4.625 1 98.56 136 ASN B C 1
ATOM 2405 O O . ASN B 1 136 ? 19.766 -1.164 -4.262 1 98.56 136 ASN B O 1
ATOM 2409 N N . PRO B 1 137 ? 19.594 0.499 -5.727 1 97.75 137 PRO B N 1
ATOM 2410 C CA . PRO B 1 137 ? 20.672 -0.026 -6.555 1 97.75 137 PRO B CA 1
ATOM 2411 C C . PRO B 1 137 ? 22.016 -0.04 -5.82 1 97.75 137 PRO B C 1
ATOM 2413 O O . PRO B 1 137 ? 22.922 -0.791 -6.195 1 97.75 137 PRO B O 1
ATOM 2416 N N . LYS B 1 138 ? 22.125 0.76 -4.82 1 97.75 138 LYS B N 1
ATOM 2417 C CA . LYS B 1 138 ? 23.344 0.778 -4.012 1 97.75 138 LYS B CA 1
ATOM 2418 C C . LYS B 1 138 ? 23.281 -0.285 -2.916 1 97.75 138 LYS B C 1
ATOM 2420 O O . LYS B 1 138 ? 24.094 -0.264 -1.984 1 97.75 138 LYS B O 1
ATOM 2425 N N . ASN B 1 139 ? 22.297 -1.102 -2.969 1 98.06 139 ASN B N 1
ATOM 2426 C CA . ASN B 1 139 ? 22.094 -2.244 -2.084 1 98.06 139 ASN B CA 1
ATOM 2427 C C . ASN B 1 139 ? 21.797 -1.799 -0.656 1 98.06 139 ASN B C 1
ATOM 2429 O O . ASN B 1 139 ? 22.078 -2.523 0.299 1 98.06 139 ASN B O 1
ATOM 2433 N N . LYS B 1 140 ? 21.297 -0.56 -0.525 1 98.5 140 LYS B N 1
ATOM 2434 C CA . LYS B 1 140 ? 20.828 -0.106 0.782 1 98.5 140 LYS B CA 1
ATOM 2435 C C . LYS B 1 140 ? 19.391 -0.556 1.043 1 98.5 140 LYS B C 1
ATOM 2437 O O . LYS B 1 140 ? 18.547 -0.51 0.145 1 98.5 140 LYS B O 1
ATOM 2442 N N . LEU B 1 141 ? 19.156 -1.008 2.271 1 98.88 141 LEU B N 1
ATOM 2443 C CA . LEU B 1 141 ? 17.844 -1.495 2.672 1 98.88 141 LEU B CA 1
ATOM 2444 C C . LEU B 1 141 ? 16.859 -0.343 2.801 1 98.88 141 LEU B C 1
ATOM 2446 O O . LEU B 1 141 ? 17.078 0.588 3.578 1 98.88 141 LEU B O 1
ATOM 2450 N N . VAL B 1 142 ? 15.766 -0.44 2.084 1 98.88 142 VAL B N 1
ATOM 2451 C CA . VAL B 1 142 ? 14.75 0.604 2.064 1 98.88 142 VAL B CA 1
ATOM 2452 C C . VAL B 1 142 ? 13.578 0.203 2.965 1 98.88 142 VAL B C 1
ATOM 2454 O O . VAL B 1 142 ? 13.039 1.034 3.695 1 98.88 142 VAL B O 1
ATOM 2457 N N . ALA B 1 143 ? 13.219 -1.047 2.943 1 98.94 143 ALA B N 1
ATOM 2458 C CA . ALA B 1 143 ? 12.086 -1.541 3.717 1 98.94 143 ALA B CA 1
ATOM 2459 C C . ALA B 1 143 ? 12.125 -3.061 3.846 1 98.94 143 ALA B C 1
ATOM 2461 O O . ALA B 1 143 ? 12.812 -3.736 3.074 1 98.94 143 ALA B O 1
ATOM 2462 N N . ILE B 1 144 ? 11.438 -3.605 4.816 1 98.94 144 ILE B N 1
ATOM 2463 C CA . ILE B 1 144 ? 11.141 -5.027 4.945 1 98.94 144 ILE B CA 1
ATOM 2464 C C . ILE B 1 144 ? 9.641 -5.227 5.125 1 98.94 144 ILE B C 1
ATOM 2466 O O . ILE B 1 144 ? 8.938 -4.324 5.582 1 98.94 144 ILE B O 1
ATOM 2470 N N . SER B 1 145 ? 9.219 -6.348 4.758 1 98.94 145 SER B N 1
ATOM 2471 C CA . SER B 1 145 ? 7.785 -6.605 4.848 1 98.94 145 SER B CA 1
ATOM 2472 C C . SER B 1 145 ? 7.5 -8.086 5.082 1 98.94 145 SER B C 1
ATOM 2474 O O . SER B 1 145 ? 8.289 -8.945 4.676 1 98.94 145 SER B O 1
ATOM 2476 N N . THR B 1 146 ? 6.422 -8.352 5.738 1 98.94 146 THR B N 1
ATOM 2477 C CA . THR B 1 146 ? 5.891 -9.695 5.945 1 98.94 146 THR B CA 1
ATOM 2478 C C . THR B 1 146 ? 4.414 -9.758 5.559 1 98.94 146 THR B C 1
ATOM 2480 O O . THR B 1 146 ? 3.674 -8.789 5.758 1 98.94 146 THR B O 1
ATOM 2483 N N . THR B 1 147 ? 4.02 -10.852 5.055 1 98.94 147 THR B N 1
ATOM 2484 C CA . THR B 1 147 ? 2.625 -11.047 4.684 1 98.94 147 THR B CA 1
ATOM 2485 C C . THR B 1 147 ? 2.211 -12.5 4.891 1 98.94 147 THR B C 1
ATOM 2487 O O . THR B 1 147 ? 3.057 -13.398 4.898 1 98.94 147 THR B O 1
ATOM 2490 N N . SER B 1 148 ? 0.957 -12.656 5.082 1 98.81 148 SER B N 1
ATOM 2491 C CA . SER B 1 148 ? 0.34 -13.977 5.07 1 98.81 148 SER B CA 1
ATOM 2492 C C . SER B 1 148 ? -0.77 -14.062 4.027 1 98.81 148 SER B C 1
ATOM 2494 O O . SER B 1 148 ? -1.433 -13.062 3.738 1 98.81 148 SER B O 1
ATOM 2496 N N . VAL B 1 149 ? -0.931 -15.266 3.549 1 98.56 149 VAL B N 1
ATOM 2497 C CA . VAL B 1 149 ? -1.985 -15.469 2.561 1 98.56 149 VAL B CA 1
ATOM 2498 C C . VAL B 1 149 ? -2.719 -16.781 2.857 1 98.56 149 VAL B C 1
ATOM 2500 O O . VAL B 1 149 ? -2.119 -17.734 3.354 1 98.56 149 VAL B O 1
ATOM 2503 N N . LEU B 1 150 ? -3.98 -16.812 2.553 1 97.75 150 LEU B N 1
ATOM 2504 C CA . LEU B 1 150 ? -4.77 -18.047 2.52 1 97.75 150 LEU B CA 1
ATOM 2505 C C . LEU B 1 150 ? -4.676 -18.719 1.153 1 97.75 150 LEU B C 1
ATOM 2507 O O . LEU B 1 150 ? -4.824 -18.047 0.123 1 97.75 150 LEU B O 1
ATOM 2511 N N . ILE B 1 151 ? -4.398 -19.953 1.162 1 97.25 151 ILE B N 1
ATOM 2512 C CA . ILE B 1 151 ? -4.395 -20.734 -0.065 1 97.25 151 ILE B CA 1
ATOM 2513 C C . ILE B 1 151 ? -5.789 -21.312 -0.316 1 97.25 151 ILE B C 1
ATOM 2515 O O . ILE B 1 151 ? -6.293 -22.109 0.475 1 97.25 151 ILE B O 1
ATOM 2519 N N . LEU B 1 152 ? -6.344 -20.922 -1.413 1 94.56 152 LEU B N 1
ATOM 2520 C CA . LEU B 1 152 ? -7.73 -21.312 -1.653 1 94.56 152 LEU B CA 1
ATOM 2521 C C . LEU B 1 152 ? -7.836 -22.812 -1.926 1 94.56 152 LEU B C 1
ATOM 2523 O O . LEU B 1 152 ? -7.09 -23.359 -2.744 1 94.56 152 LEU B O 1
ATOM 2527 N N . GLN B 1 153 ? -8.766 -23.359 -1.259 1 93 153 GLN B N 1
ATOM 2528 C CA . GLN B 1 153 ? -9.008 -24.797 -1.42 1 93 153 GLN B CA 1
ATOM 2529 C C . GLN B 1 153 ? -10.102 -25.047 -2.451 1 93 153 GLN B C 1
ATOM 2531 O O . GLN B 1 153 ? -10.82 -24.141 -2.842 1 93 153 GLN B O 1
ATOM 2536 N N . GLU B 1 154 ? -10.18 -26.312 -2.828 1 88.81 154 GLU B N 1
ATOM 2537 C CA . GLU B 1 154 ? -11.102 -26.703 -3.883 1 88.81 154 GLU B CA 1
ATOM 2538 C C . GLU B 1 154 ? -12.531 -26.297 -3.545 1 88.81 154 GLU B C 1
ATOM 2540 O O . GLU B 1 154 ? -13.273 -25.828 -4.414 1 88.81 154 GLU B O 1
ATOM 2545 N N . SER B 1 155 ? -12.945 -26.516 -2.34 1 87.62 155 SER B N 1
ATOM 2546 C CA . SER B 1 155 ? -14.305 -26.172 -1.925 1 87.62 155 SER B CA 1
ATOM 2547 C C . SER B 1 155 ? -14.594 -24.688 -2.119 1 87.62 155 SER B C 1
ATOM 2549 O O . SER B 1 155 ? -15.672 -24.312 -2.584 1 87.62 155 SER B O 1
ATOM 2551 N N . MET B 1 156 ? -13.641 -23.875 -1.84 1 84.56 156 MET B N 1
ATOM 2552 C CA . MET B 1 156 ? -13.797 -22.422 -1.987 1 84.56 156 MET B CA 1
ATOM 2553 C C . MET B 1 156 ? -13.781 -22.031 -3.459 1 84.56 156 MET B C 1
ATOM 2555 O O . MET B 1 156 ? -14.555 -21.156 -3.879 1 84.56 156 MET B O 1
ATOM 2559 N N . LEU B 1 157 ? -12.953 -22.641 -4.211 1 86.62 157 LEU B N 1
ATOM 2560 C CA . LEU B 1 157 ? -12.828 -22.359 -5.637 1 86.62 157 LEU B CA 1
ATOM 2561 C C . LEU B 1 157 ? -14.133 -22.672 -6.367 1 86.62 157 LEU B C 1
ATOM 2563 O O . LEU B 1 157 ? -14.547 -21.922 -7.258 1 86.62 157 LEU B O 1
ATOM 2567 N N . LYS B 1 158 ? -14.75 -23.672 -5.902 1 83.69 158 LYS B N 1
ATOM 2568 C CA . LYS B 1 158 ? -16.016 -24.078 -6.5 1 83.69 158 LYS B CA 1
ATOM 2569 C C . LYS B 1 158 ? -17.125 -23.078 -6.16 1 83.69 158 LYS B C 1
ATOM 2571 O O . LYS B 1 158 ? -18 -22.812 -6.988 1 83.69 158 LYS B O 1
ATOM 2576 N N . ARG B 1 159 ? -17.094 -22.547 -4.973 1 80.38 159 ARG B N 1
ATOM 2577 C CA . ARG B 1 159 ? -18.078 -21.562 -4.543 1 80.38 159 ARG B CA 1
ATOM 2578 C C . ARG B 1 159 ? -17.938 -20.266 -5.328 1 80.38 159 ARG B C 1
ATOM 2580 O O . ARG B 1 159 ? -18.938 -19.594 -5.609 1 80.38 159 ARG B O 1
ATOM 2587 N N . MET B 1 160 ? -16.766 -19.891 -5.641 1 77.06 160 MET B N 1
ATOM 2588 C CA . MET B 1 160 ? -16.484 -18.656 -6.375 1 77.06 160 MET B CA 1
ATOM 2589 C C . MET B 1 160 ? -17.031 -18.75 -7.801 1 77.06 160 MET B C 1
ATOM 2591 O O . MET B 1 160 ? -17.438 -17.75 -8.375 1 77.06 160 MET B O 1
ATOM 2595 N N . THR B 1 161 ? -17.031 -19.828 -8.312 1 71.5 161 THR B N 1
ATOM 2596 C CA . THR B 1 161 ? -17.484 -20.047 -9.68 1 71.5 161 THR B CA 1
ATOM 2597 C C . THR B 1 161 ? -19.016 -20.172 -9.727 1 71.5 161 THR B C 1
ATOM 2599 O O . THR B 1 161 ? -19.641 -19.734 -10.688 1 71.5 161 THR B O 1
ATOM 2602 N N . SER B 1 162 ? -19.516 -20.781 -8.688 1 65.31 162 SER B N 1
ATOM 2603 C CA . SER B 1 162 ? -20.969 -20.922 -8.648 1 65.31 162 SER B CA 1
ATOM 2604 C C . SER B 1 162 ? -21.641 -19.578 -8.453 1 65.31 162 SER B C 1
ATOM 2606 O O . SER B 1 162 ? -22.719 -19.328 -9 1 65.31 162 SER B O 1
ATOM 2608 N N . LYS B 1 163 ? -21.078 -18.766 -7.637 1 56.81 163 LYS B N 1
ATOM 2609 C CA . LYS B 1 163 ? -21.641 -17.438 -7.402 1 56.81 163 LYS B CA 1
ATOM 2610 C C . LYS B 1 163 ? -21.562 -16.578 -8.656 1 56.81 163 LYS B C 1
ATOM 2612 O O . LYS B 1 163 ? -22.422 -15.719 -8.883 1 56.81 163 LYS B O 1
ATOM 2617 N N . GLN B 1 164 ? -20.531 -16.641 -9.398 1 53.38 164 GLN B N 1
ATOM 2618 C CA . GLN B 1 164 ? -20.438 -15.93 -10.664 1 53.38 164 GLN B CA 1
ATOM 2619 C C . GLN B 1 164 ? -21.531 -16.375 -11.633 1 53.38 164 GLN B C 1
ATOM 2621 O O . GLN B 1 164 ? -22.031 -15.562 -12.414 1 53.38 164 GLN B O 1
ATOM 2626 N N . GLU B 1 165 ? -21.859 -17.562 -11.594 1 49.03 165 GLU B N 1
ATOM 2627 C CA . GLU B 1 165 ? -22.953 -18.062 -12.422 1 49.03 165 GLU B CA 1
ATOM 2628 C C . GLU B 1 165 ? -24.281 -17.469 -11.977 1 49.03 165 GLU B C 1
ATOM 2630 O O . GLU B 1 165 ? -25.188 -17.266 -12.797 1 49.03 165 GLU B O 1
ATOM 2635 N N . GLN B 1 166 ? -24.344 -17.219 -10.695 1 45.34 166 GLN B N 1
ATOM 2636 C CA . GLN B 1 166 ? -25.625 -16.688 -10.242 1 45.34 166 GLN B CA 1
ATOM 2637 C C . GLN B 1 166 ? -25.719 -15.18 -10.477 1 45.34 166 GLN B C 1
ATOM 2639 O O . GLN B 1 166 ? -26.812 -14.625 -10.516 1 45.34 166 GLN B O 1
ATOM 2644 N N . GLU B 1 167 ? -24.656 -14.516 -10.453 1 43.75 167 GLU B N 1
ATOM 2645 C CA . GLU B 1 167 ? -24.703 -13.078 -10.703 1 43.75 167 GLU B CA 1
ATOM 2646 C C . GLU B 1 167 ? -24.75 -12.773 -12.195 1 43.75 167 GLU B C 1
ATOM 2648 O O . GLU B 1 167 ? -24.984 -11.633 -12.594 1 43.75 167 GLU B O 1
ATOM 2653 N N . ASP B 1 168 ? -24.406 -13.68 -13.109 1 37.25 168 ASP B N 1
ATOM 2654 C CA . ASP B 1 168 ? -24.719 -13.555 -14.531 1 37.25 168 ASP B CA 1
ATOM 2655 C C . ASP B 1 168 ? -26.172 -13.922 -14.812 1 37.25 168 ASP B C 1
ATOM 2657 O O . ASP B 1 168 ? -26.688 -14.883 -14.25 1 37.25 168 ASP B O 1
#

Foldseek 3Di:
DDQVVQQVVLVVLVVVLQVCLCVPQVDHDDPPDPLCVVQVKDWGHDDPQWKTKIKGFDDQVQDDPVSWRDPVVVQSVVCSTVQSSVCRHLSAHKAWDDKDKDFDAIHHVVLRMKMKMKTWPDDDNFKTKMKIFIATPVRDTGMIMITMITGDDPVRSNVVRVVVVVVD/DDQVVQQVVLVVLVVVLQVCLCVPQVDHDDPPDPLCVVQVKDWGHDDPQWKTKIKGFDDQVQADPVSWRDPVVVQSVVCSTVQSSVCRHLSAHKAWDDKDKDFDAIHHVVLRMKMKMKGWPDDDNFKTKMKIFIATPVRDTGMIMITMITGDDPVRSNVVRVVVVVVD

Nearest PDB structures (foldseek):
  3lz7-assembly1_A  TM=8.967E-01  e=4.066E-10  Haemophilus influenzae
  1vi8-assembly1_B  TM=9.209E-01  e=1.015E-09  Escherichia coli
  1vh5-assembly1_A  TM=8.380E-01  e=2.819E-10  Escherichia coli
  1sbk-assembly1_A  TM=8.385E-01  e=8.988E-10  Escherichia coli
  4k4c-assembly1_D  TM=8.622E-01  e=5.960E-09  Escherichia coli K-12

Secondary structure (DSSP, 8-state):
--HHHHHHHHHHHHHHHHHHHHHHH-----SS-HHHHHTT-EEEEEETTTEEEEEEE--GGGB-TTSPBPHHHHHHHHHHHHHHHHHHHHSS-EEEEEEEEEE-S---GGG-EEEEEEEEEEE-SSEEEEEEEEE-TT--EEEEEEEEEEEPPHHHHHHHHHHHHHH-/--HHHHHHHHHHHHHHHHHHHHHHH-----SS-HHHHHTT-EEEEEETTTEEEEEEE--GGGB-TTSSBPHHHHHHHHHHHHHHHHHHHHSS-EEEEEEEEEE-S---GGG-EEEEEEEEEEE-SSEEEEEEEEE-TT--EEEEEEEEEEEPPHHHHHHHHHHHHHH-

Radius of gyration: 20.42 Å; Cα contacts (8 Å, |Δi|>4): 722; chains: 2; bounding box: 50×57×40 Å

Organism: Leptospira interrogans serogroup Icterohaemorrhagiae serovar Lai (strain 56601) (NCBI:txid189518)

Solvent-accessible surface area (backbone atoms only — not comparable to full-atom values): 16886 Å² total; per-residue (Å²): 128,52,50,68,54,22,34,51,48,50,54,49,52,51,50,52,48,37,50,47,38,30,74,74,43,69,40,70,59,43,81,80,22,40,35,39,56,72,50,57,53,39,78,52,35,44,47,91,62,42,37,38,28,32,36,37,52,59,53,80,60,39,10,37,39,76,58,33,49,26,69,22,48,50,41,26,53,47,39,63,44,50,51,58,43,48,29,64,51,64,73,35,64,63,46,70,41,34,44,36,37,41,49,74,44,86,51,39,70,87,51,48,35,36,40,35,43,33,33,63,76,45,74,58,91,51,36,37,35,34,38,33,42,32,26,35,83,83,68,45,70,24,32,40,35,40,34,36,30,40,40,60,45,71,73,55,49,52,50,58,36,52,50,52,56,66,74,96,129,53,52,68,53,24,34,51,48,52,53,50,52,50,50,52,49,36,50,48,37,31,74,75,44,68,41,72,59,43,82,79,23,39,36,41,57,72,51,57,52,40,77,53,35,43,46,90,63,41,36,37,30,31,35,36,52,59,52,80,60,40,10,37,38,75,60,35,48,26,68,20,48,50,41,26,54,47,40,61,43,50,50,59,43,46,30,66,51,64,75,36,63,63,44,71,39,34,45,36,37,40,50,73,46,85,52,39,70,88,52,48,36,35,40,36,43,34,33,63,75,44,75,58,89,51,37,38,34,34,37,34,41,31,24,35,82,85,67,45,70,24,32,41,34,40,35,36,30,40,42,59,46,70,74,56,48,51,50,58,37,52,51,51,55,66,76,97